Protein AF-A0A6M0C4K3-F1 (afdb_monomer_lite)

pLDDT: mean 78.42, std 17.87, range [31.94, 98.5]

Radius of gyration: 23.4 Å; chains: 1; bounding box: 51×51×61 Å

Sequence (260 aa):
MLLVATHGYFPKRKEQYVHLLIELLGCRSDKETEILEWRRGLLDEEFLELTQTLAKDFAETHKDIAAELEAIIPKIQQAMKLEPDNIARQHLKVEDPMMRCGLALAGANTWLLGGELPPEAGKGIIFAQDLAGIDLWATELVILVACESGLGDVKAGEGVFGLRRAFAVAGAKTLIMSLWKVPASATILLMDRFFDNLEKDMGRSAALKDAQNYLKNITARELGESELGKNALGGKNYPPESKPLAHPYYWGAWICQGDL

Structure (mmCIF, N/CA/C/O backbone):
data_AF-A0A6M0C4K3-F1
#
_entry.id   AF-A0A6M0C4K3-F1
#
loop_
_atom_site.group_PDB
_atom_site.id
_atom_site.type_symbol
_atom_site.label_atom_id
_atom_site.label_alt_id
_atom_site.label_comp_id
_atom_site.label_asym_id
_atom_site.label_entity_id
_atom_site.label_seq_id
_atom_site.pdbx_PDB_ins_code
_atom_site.Cartn_x
_atom_site.Cartn_y
_atom_site.Cartn_z
_atom_site.occupancy
_atom_site.B_iso_or_equiv
_atom_site.auth_seq_id
_atom_site.auth_comp_id
_atom_site.auth_asym_id
_atom_site.auth_atom_id
_atom_site.pdbx_PDB_model_num
ATOM 1 N N . MET A 1 1 ? -11.510 -6.498 -11.879 1.00 33.28 1 MET A N 1
ATOM 2 C CA . MET A 1 1 ? -11.666 -5.391 -10.908 1.00 33.28 1 MET A CA 1
ATOM 3 C C . MET A 1 1 ? -10.304 -5.115 -10.285 1.00 33.28 1 MET A C 1
ATOM 5 O O . MET A 1 1 ? -9.639 -6.085 -9.952 1.00 33.28 1 MET A O 1
ATOM 9 N N . LEU A 1 2 ? -9.870 -3.854 -10.193 1.00 33.06 2 LEU A N 1
ATOM 10 C CA . LEU A 1 2 ? -8.646 -3.451 -9.486 1.00 33.06 2 LEU A CA 1
ATOM 11 C C . LEU A 1 2 ? -9.062 -2.904 -8.119 1.00 33.06 2 LEU A C 1
ATOM 13 O O . LEU A 1 2 ? -9.806 -1.927 -8.059 1.00 33.06 2 LEU A O 1
ATOM 17 N N . LEU A 1 3 ? -8.611 -3.535 -7.036 1.00 39.81 3 LEU A N 1
ATOM 18 C CA . LEU A 1 3 ? -8.836 -3.038 -5.680 1.00 39.81 3 LEU A CA 1
ATOM 19 C C . LEU A 1 3 ? -7.540 -2.399 -5.178 1.00 39.81 3 LEU A C 1
ATOM 21 O O . LEU A 1 3 ? -6.525 -3.086 -5.055 1.00 39.81 3 LEU A O 1
ATOM 25 N N . VAL A 1 4 ? -7.582 -1.088 -4.929 1.00 39.66 4 VAL A N 1
ATOM 26 C CA . VAL A 1 4 ? -6.470 -0.317 -4.364 1.00 39.66 4 VAL A CA 1
ATOM 27 C C . VAL A 1 4 ? -6.891 0.160 -2.981 1.00 39.66 4 VAL A C 1
ATOM 29 O O . VAL A 1 4 ? -7.788 0.989 -2.855 1.00 39.66 4 VAL A O 1
ATOM 32 N N . ALA A 1 5 ? -6.251 -0.366 -1.940 1.00 45.06 5 ALA A N 1
ATOM 33 C CA . ALA A 1 5 ? -6.402 0.151 -0.585 1.00 45.06 5 ALA A CA 1
ATOM 34 C C . ALA A 1 5 ? -5.268 1.148 -0.313 1.00 45.06 5 ALA A C 1
ATOM 36 O O . ALA A 1 5 ? -4.102 0.758 -0.226 1.00 45.06 5 ALA A O 1
ATOM 37 N N . THR A 1 6 ? -5.602 2.435 -0.210 1.00 37.75 6 THR A N 1
ATOM 38 C CA . THR A 1 6 ? -4.689 3.484 0.262 1.00 37.75 6 THR A CA 1
ATOM 39 C C . THR A 1 6 ? -5.098 3.945 1.660 1.00 37.75 6 THR A C 1
ATOM 41 O O . THR A 1 6 ? -6.209 3.695 2.121 1.00 37.75 6 THR A O 1
ATOM 44 N N . 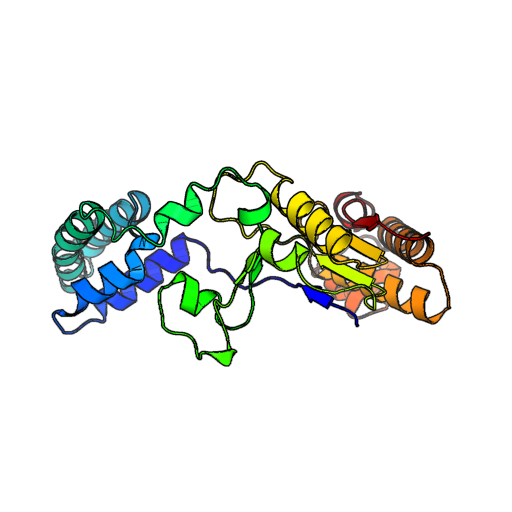HIS A 1 7 ? -4.151 4.555 2.367 1.00 38.22 7 HIS A N 1
ATOM 45 C CA . HIS A 1 7 ? -4.245 4.933 3.775 1.00 38.22 7 HIS A CA 1
ATOM 46 C C . HIS A 1 7 ? -5.583 5.591 4.180 1.00 38.22 7 HIS A C 1
ATOM 48 O O . HIS A 1 7 ? -6.016 6.592 3.610 1.00 38.22 7 HIS A O 1
ATOM 54 N N . GLY A 1 8 ? -6.184 5.104 5.266 1.00 32.56 8 GLY A N 1
ATOM 55 C CA . GLY A 1 8 ? -7.092 5.919 6.070 1.00 32.56 8 GLY A CA 1
ATOM 56 C C . GLY A 1 8 ? -6.276 6.949 6.853 1.00 32.56 8 GLY A C 1
ATOM 57 O O . GLY A 1 8 ? -5.234 6.615 7.420 1.00 32.56 8 GLY A O 1
ATOM 58 N N . TYR A 1 9 ? -6.707 8.210 6.867 1.00 31.94 9 TYR A N 1
ATOM 59 C CA . TYR A 1 9 ? -6.148 9.205 7.779 1.00 31.94 9 TYR A CA 1
ATOM 60 C C . TYR A 1 9 ? -6.632 8.875 9.194 1.00 31.94 9 TYR A C 1
ATOM 62 O O . TYR A 1 9 ? -7.781 9.138 9.546 1.00 31.94 9 TYR A O 1
ATOM 70 N N . PHE A 1 10 ? -5.759 8.257 9.984 1.00 38.81 10 PHE A N 1
ATOM 71 C CA . PHE A 1 10 ? -5.954 8.075 11.416 1.00 38.81 10 PHE A CA 1
ATOM 72 C C . PHE A 1 10 ? -5.163 9.182 12.121 1.00 38.81 10 PHE A C 1
ATOM 74 O O . PHE A 1 10 ? -3.930 9.174 12.022 1.00 38.81 10 PHE A O 1
ATOM 81 N N . PRO A 1 11 ? -5.819 10.157 12.779 1.00 39.31 11 PRO A N 1
ATOM 82 C CA . PRO A 1 11 ? -5.102 11.174 13.540 1.00 39.31 11 PRO A CA 1
ATOM 83 C C . PRO A 1 11 ? -4.220 10.497 14.588 1.00 39.31 11 PRO A C 1
ATOM 85 O O . PRO A 1 11 ? -4.581 9.452 15.140 1.00 39.31 11 PRO A O 1
ATOM 88 N N . LYS A 1 12 ? -3.036 11.063 14.843 1.00 52.88 12 LYS A N 1
ATOM 89 C CA . LYS A 1 12 ? -2.132 10.500 15.855 1.00 52.88 12 LYS A CA 1
ATOM 90 C C . LYS A 1 12 ? -2.855 10.493 17.200 1.00 52.88 12 LYS A C 1
ATOM 92 O O . LYS A 1 12 ? -3.598 11.419 17.503 1.00 52.88 12 LYS A O 1
ATOM 97 N N . ARG A 1 13 ? -2.594 9.492 18.041 1.00 57.69 13 ARG A N 1
ATOM 98 C CA . ARG A 1 13 ? -3.245 9.336 19.356 1.00 57.69 13 ARG A CA 1
ATOM 99 C C . ARG A 1 13 ? -3.254 10.638 20.187 1.00 57.69 13 ARG A C 1
ATOM 101 O O . ARG A 1 13 ? -4.285 11.024 20.718 1.00 57.69 13 ARG A O 1
ATOM 108 N N . LYS A 1 14 ? -2.153 11.401 20.172 1.00 61.88 14 LYS A N 1
ATOM 109 C CA . LYS A 1 14 ? -2.067 12.721 20.830 1.00 61.88 14 LYS A CA 1
ATOM 110 C C . LYS A 1 14 ? -2.977 13.799 20.228 1.00 61.88 14 LYS A C 1
ATOM 112 O O . LYS A 1 14 ? -3.493 14.631 20.961 1.00 61.88 14 LYS A O 1
ATOM 117 N N . GLU A 1 15 ? -3.197 13.791 18.916 1.00 65.12 15 GLU A N 1
ATOM 118 C CA . GLU A 1 15 ? -4.147 14.702 18.258 1.00 65.12 15 GLU A CA 1
ATOM 119 C C . GLU A 1 15 ? -5.588 14.348 18.657 1.00 65.12 15 GLU A C 1
ATOM 121 O O . GLU A 1 15 ? -6.395 15.239 18.908 1.00 65.12 15 GLU A O 1
ATOM 126 N N . GLN A 1 16 ? -5.893 13.053 18.807 1.00 65.81 16 GLN A N 1
ATOM 127 C CA . GLN A 1 16 ? -7.197 12.577 19.284 1.00 65.81 16 GLN A CA 1
ATOM 128 C C . GLN A 1 16 ? -7.481 13.026 20.725 1.00 65.81 16 GLN A C 1
ATOM 130 O O . GLN A 1 16 ? -8.608 13.412 21.026 1.00 65.81 16 GLN A O 1
ATOM 135 N N . TYR A 1 17 ? -6.464 13.050 21.592 1.00 80.00 17 TYR A N 1
ATOM 136 C CA . TYR A 1 17 ? -6.592 13.576 22.954 1.00 80.00 17 TYR A CA 1
ATOM 137 C C . TYR A 1 17 ? -6.911 15.068 22.986 1.00 80.00 17 TYR A C 1
ATOM 139 O O . TYR A 1 17 ? -7.814 15.488 23.703 1.00 80.00 17 TYR A O 1
ATOM 147 N N . VAL A 1 18 ? -6.203 15.868 22.186 1.00 78.44 18 VAL A N 1
ATOM 148 C CA . VAL A 1 18 ? -6.450 17.315 22.110 1.00 78.44 18 VAL A CA 1
ATOM 149 C C . VAL A 1 18 ? -7.859 17.592 21.586 1.00 78.44 18 VAL A C 1
ATOM 151 O O . VAL A 1 18 ? -8.563 18.426 22.147 1.00 78.44 18 VAL A O 1
ATOM 154 N N . HIS A 1 19 ? -8.309 16.859 20.564 1.00 74.56 19 HIS A N 1
ATOM 155 C CA . HIS A 1 19 ? -9.678 16.977 20.061 1.00 74.56 19 HIS A CA 1
ATOM 156 C C . HIS A 1 19 ? -10.729 16.611 21.111 1.00 74.56 19 HIS A C 1
ATOM 158 O O . HIS A 1 19 ? -11.707 17.342 21.254 1.00 74.56 19 HIS A O 1
ATOM 164 N N . LEU A 1 20 ? -10.514 15.529 21.864 1.00 81.31 20 LEU A N 1
ATOM 165 C CA . LEU A 1 20 ? -11.408 15.131 22.948 1.00 81.31 20 LEU A CA 1
ATOM 166 C C . LEU A 1 20 ? -11.471 16.195 24.052 1.00 81.31 20 LEU A C 1
ATOM 168 O O . LEU A 1 20 ? -12.554 16.520 24.523 1.00 81.31 20 LEU A O 1
ATOM 172 N N . LEU A 1 21 ? -10.335 16.783 24.434 1.00 85.25 21 LEU A N 1
ATOM 173 C CA . LEU A 1 21 ? -10.309 17.856 25.431 1.00 85.25 21 LEU A CA 1
ATOM 174 C C . LEU A 1 21 ? -11.041 19.109 24.954 1.00 85.25 21 LEU A C 1
ATOM 176 O O . LEU A 1 21 ? -11.806 19.685 25.718 1.00 85.25 21 LEU A O 1
ATOM 180 N N . ILE A 1 22 ? -10.864 19.507 23.693 1.00 82.00 22 ILE A N 1
ATOM 181 C CA . ILE A 1 22 ? -11.604 20.637 23.114 1.00 82.00 22 ILE A CA 1
ATOM 182 C C . ILE A 1 22 ? -13.112 20.343 23.084 1.00 82.00 22 ILE A C 1
ATOM 184 O O . ILE A 1 22 ? -13.910 21.230 23.374 1.00 82.00 22 ILE A O 1
ATOM 188 N N . GLU A 1 23 ? -13.510 19.111 22.756 1.00 83.06 23 GLU A N 1
ATOM 189 C CA . GLU A 1 23 ? -14.913 18.672 22.753 1.00 83.06 23 GLU A CA 1
ATOM 190 C C . GLU A 1 23 ? -15.524 18.722 24.165 1.00 83.06 23 GLU A C 1
ATOM 192 O O . GLU A 1 23 ? -16.640 19.215 24.333 1.00 83.06 23 GLU A O 1
ATOM 197 N N . LEU A 1 24 ? -14.772 18.290 25.185 1.00 84.94 24 LEU A N 1
ATOM 198 C CA . LEU A 1 24 ? -15.191 18.336 26.588 1.00 84.94 24 LEU A CA 1
ATOM 199 C C . LEU A 1 24 ? -15.284 19.774 27.121 1.00 84.94 24 LEU A C 1
ATOM 201 O O . LEU A 1 24 ? -16.303 20.127 27.704 1.00 84.94 24 LEU A O 1
ATOM 205 N N . LEU A 1 25 ? -14.282 20.620 26.858 1.00 83.69 25 LEU A N 1
ATOM 206 C CA . LEU A 1 25 ? -14.280 22.041 27.248 1.00 83.69 25 LEU A CA 1
ATOM 207 C C . LEU A 1 25 ? -15.345 22.861 26.500 1.00 83.69 25 LEU A C 1
ATOM 209 O O . LEU A 1 25 ? -15.880 23.841 27.006 1.00 83.69 25 LEU A O 1
ATOM 213 N N . GLY A 1 26 ? -15.691 22.460 25.276 1.00 79.12 26 GLY A N 1
ATOM 214 C CA . GLY A 1 26 ? -16.776 23.072 24.511 1.00 79.12 26 GLY A CA 1
ATOM 215 C C . GLY A 1 26 ? -18.177 22.680 24.995 1.00 79.12 26 GLY A C 1
ATOM 216 O O . GLY A 1 26 ? -19.166 23.270 24.542 1.00 79.12 26 GLY A O 1
ATOM 217 N N . CYS A 1 27 ? -18.293 21.689 25.885 1.00 75.44 27 CYS A N 1
ATOM 218 C CA . CYS A 1 27 ? -19.569 21.132 26.309 1.00 75.44 27 CYS A CA 1
ATOM 219 C C . CYS A 1 27 ? -20.221 21.994 27.400 1.00 75.44 27 CYS A C 1
ATOM 221 O O . CYS A 1 27 ? -19.791 22.027 28.545 1.00 75.44 27 CYS A O 1
ATOM 223 N N . ARG A 1 28 ? -21.313 22.689 27.060 1.00 58.94 28 ARG A N 1
ATOM 224 C CA . ARG A 1 28 ? -22.050 23.573 27.989 1.00 58.94 28 ARG A CA 1
ATOM 225 C C . ARG A 1 28 ? -23.133 22.854 28.821 1.00 58.94 28 ARG A C 1
ATOM 227 O O . ARG A 1 28 ? -24.025 23.516 29.345 1.00 58.94 28 ARG A O 1
ATOM 234 N N . SER A 1 29 ? -23.110 21.520 28.907 1.00 59.44 29 SER A N 1
ATOM 235 C CA . SER A 1 29 ? -24.163 20.695 29.538 1.00 59.44 29 SER A CA 1
ATOM 236 C C . SER A 1 29 ? -23.606 19.424 30.194 1.00 59.44 29 SER A C 1
ATOM 238 O O . SER A 1 29 ? -22.482 19.028 29.919 1.00 59.44 29 SER A O 1
ATOM 240 N N . ASP A 1 30 ? -24.435 18.729 30.974 1.00 63.53 30 ASP A N 1
ATOM 241 C CA . ASP A 1 30 ? -24.225 17.426 31.640 1.00 63.53 30 ASP A CA 1
ATOM 242 C C . ASP A 1 30 ? -23.848 16.237 30.721 1.00 63.53 30 ASP A C 1
ATOM 244 O O . ASP A 1 30 ? -23.671 15.112 31.188 1.00 63.53 30 ASP A O 1
ATOM 248 N N . LYS A 1 31 ? -23.638 16.492 29.426 1.00 73.00 31 LYS A N 1
ATOM 249 C CA . LYS A 1 31 ? -23.260 15.521 28.390 1.00 73.00 31 LYS A CA 1
ATOM 250 C C . LYS A 1 31 ? -21.787 15.117 28.386 1.00 73.00 31 LYS A C 1
ATOM 252 O O . LYS A 1 31 ? -21.404 14.255 27.603 1.00 73.00 31 LYS A O 1
ATOM 257 N N . GLU A 1 32 ? -20.947 15.701 29.238 1.00 78.56 32 GLU A N 1
ATOM 258 C CA . GLU A 1 32 ? -19.545 15.275 29.376 1.00 78.56 32 GLU A CA 1
ATOM 259 C C . GLU A 1 32 ? -19.432 13.766 29.633 1.00 78.56 32 GLU A C 1
ATOM 261 O O . GLU A 1 32 ? -18.569 13.105 29.064 1.00 78.56 32 GLU A O 1
ATOM 266 N N . THR A 1 33 ? -20.337 13.204 30.439 1.00 75.38 33 THR A N 1
ATOM 267 C CA . THR A 1 33 ? -20.372 11.764 30.724 1.00 75.38 33 THR A CA 1
ATOM 268 C C . THR A 1 33 ? -20.671 10.949 29.465 1.00 75.38 33 THR A C 1
ATOM 270 O O . THR A 1 33 ? -19.977 9.970 29.210 1.00 75.38 33 THR A O 1
ATOM 273 N N . GLU A 1 34 ? -21.625 11.385 28.635 1.00 72.94 34 GLU A N 1
ATOM 274 C CA . GLU A 1 34 ? -21.948 10.740 27.351 1.00 72.94 34 GLU A CA 1
ATOM 275 C C . GLU A 1 34 ? -20.760 10.809 26.379 1.00 72.94 34 GLU A C 1
ATOM 277 O O . GLU A 1 34 ? -20.431 9.822 25.725 1.00 72.94 34 GLU A O 1
ATOM 282 N N . ILE A 1 35 ? -20.067 11.954 26.314 1.00 74.56 35 ILE A N 1
ATOM 283 C CA . ILE A 1 35 ? -18.865 12.130 25.482 1.00 74.56 35 ILE A CA 1
ATOM 284 C C . ILE A 1 35 ? -17.751 11.194 25.958 1.00 74.56 35 ILE A C 1
ATOM 286 O O . ILE A 1 35 ? -17.129 10.518 25.139 1.00 74.56 35 ILE A O 1
ATOM 290 N N . LEU A 1 36 ? -17.504 11.121 27.269 1.00 81.06 36 LEU A N 1
ATOM 291 C CA . LEU A 1 36 ? -16.495 10.237 27.858 1.00 81.06 36 LEU A CA 1
ATOM 292 C C . LEU A 1 36 ? -16.833 8.756 27.647 1.00 81.06 36 LEU A C 1
ATOM 294 O O . LEU A 1 36 ? -15.933 7.958 27.390 1.00 81.06 36 LEU A O 1
ATOM 298 N N . GLU A 1 37 ? -18.109 8.379 27.707 1.00 71.12 37 GLU A N 1
ATOM 299 C CA . GLU A 1 37 ? -18.566 7.028 27.373 1.00 71.12 37 GLU A CA 1
ATOM 300 C C . GLU A 1 37 ? -18.350 6.715 25.890 1.00 71.12 37 GLU A C 1
ATOM 302 O O . GLU A 1 37 ? -17.760 5.684 25.556 1.00 71.12 37 GLU A O 1
ATOM 307 N N . TRP A 1 38 ? -18.731 7.637 25.005 1.00 62.97 38 TRP A N 1
ATOM 308 C CA . TRP A 1 38 ? -18.568 7.509 23.557 1.00 62.97 38 TRP A CA 1
ATOM 309 C C . TRP A 1 38 ? -17.093 7.514 23.117 1.00 62.97 38 TRP A C 1
ATOM 311 O O . TRP A 1 38 ? -16.719 6.918 22.108 1.00 62.97 38 TRP A O 1
ATOM 321 N N . ARG A 1 39 ? -16.214 8.154 23.894 1.00 71.00 39 ARG A N 1
ATOM 322 C CA . ARG A 1 39 ? -14.770 8.284 23.629 1.00 71.00 39 ARG A CA 1
ATOM 323 C C . ARG A 1 39 ? -13.911 7.426 24.553 1.00 71.00 39 ARG A C 1
ATOM 325 O O . ARG A 1 39 ? -12.696 7.614 24.596 1.00 71.00 39 ARG A O 1
ATOM 332 N N . ARG A 1 40 ? -14.499 6.436 25.242 1.00 68.88 40 ARG A N 1
ATOM 333 C CA . ARG A 1 40 ? -13.819 5.606 26.256 1.00 68.88 40 ARG A CA 1
ATOM 334 C C . ARG A 1 40 ? -12.549 4.912 25.739 1.00 68.88 40 ARG A C 1
ATOM 336 O O . ARG A 1 40 ? -11.634 4.662 26.516 1.00 68.88 40 ARG A O 1
ATOM 343 N N . GLY A 1 41 ? -12.453 4.642 24.433 1.00 64.06 41 GLY A N 1
ATOM 344 C CA . GLY A 1 41 ? -11.253 4.085 23.788 1.00 64.06 41 GLY A CA 1
ATOM 345 C C . GLY A 1 41 ? -10.008 4.986 23.827 1.00 64.06 41 GLY A C 1
ATOM 346 O O . GLY A 1 41 ? -8.906 4.489 23.614 1.00 64.06 41 GLY A O 1
ATOM 347 N N . LEU A 1 42 ? -10.178 6.279 24.118 1.00 73.44 42 LEU A N 1
ATOM 348 C CA . LEU A 1 42 ? -9.101 7.253 24.319 1.00 73.44 42 LEU A CA 1
ATOM 349 C C . LEU A 1 42 ? -8.796 7.503 25.804 1.00 73.44 42 LEU A C 1
ATOM 351 O O . LEU A 1 42 ? -7.868 8.243 26.102 1.00 73.44 42 LEU A O 1
ATOM 355 N N . LEU A 1 43 ? -9.564 6.922 26.735 1.00 82.25 43 LEU A N 1
ATOM 356 C CA . LEU A 1 43 ? -9.398 7.139 28.175 1.00 82.25 43 LEU A CA 1
ATOM 357 C C . LEU A 1 43 ? -8.378 6.152 28.754 1.00 82.25 43 LEU A C 1
ATOM 359 O O . LEU A 1 43 ? -8.735 5.129 29.341 1.00 82.25 43 LEU A O 1
ATOM 363 N N . ASP A 1 44 ? -7.100 6.458 28.559 1.00 76.44 44 ASP A N 1
ATOM 364 C CA . ASP A 1 44 ? -5.962 5.746 29.136 1.00 76.44 44 ASP A CA 1
ATOM 365 C C . ASP A 1 44 ? -5.133 6.655 30.063 1.00 76.44 44 ASP A C 1
ATOM 367 O O . ASP A 1 44 ? -5.468 7.818 30.296 1.00 76.44 44 ASP A O 1
ATOM 371 N N . GLU A 1 45 ? -4.077 6.100 30.662 1.00 78.81 45 GLU A N 1
ATOM 372 C CA . GLU A 1 45 ? -3.208 6.845 31.582 1.00 78.81 45 GLU A CA 1
ATOM 373 C C . GLU A 1 45 ? -2.548 8.052 30.895 1.00 78.81 45 GLU A C 1
ATOM 375 O O . GLU A 1 45 ? -2.463 9.117 31.500 1.00 78.81 45 GLU A O 1
ATOM 380 N N . GLU A 1 46 ? -2.183 7.936 29.611 1.00 81.88 46 GLU A N 1
ATOM 381 C CA . GLU A 1 46 ? -1.563 9.027 28.843 1.00 81.88 46 GLU A CA 1
ATOM 382 C C . GLU A 1 46 ? -2.539 10.201 28.637 1.00 81.88 46 GLU A C 1
ATOM 384 O O . GLU A 1 46 ? -2.156 11.366 28.774 1.00 81.88 46 GLU A O 1
ATOM 389 N N . PHE A 1 47 ? -3.819 9.919 28.368 1.00 85.12 47 PHE A N 1
ATOM 390 C CA . PHE A 1 47 ? -4.857 10.951 28.297 1.00 85.12 47 PHE A CA 1
ATOM 391 C C . PHE A 1 47 ? -5.066 11.665 29.640 1.00 85.12 47 PHE A C 1
ATOM 393 O O . PHE A 1 47 ? -5.189 12.895 29.688 1.00 85.12 47 PHE A O 1
ATOM 400 N N . LEU A 1 48 ? -5.078 10.911 30.744 1.00 87.25 48 LEU A N 1
ATOM 401 C CA . LEU A 1 48 ? -5.228 11.470 32.087 1.00 87.25 48 LEU A CA 1
ATOM 402 C C . LEU A 1 48 ? -4.037 12.368 32.464 1.00 87.25 48 LEU A C 1
ATOM 404 O O . LEU A 1 48 ? -4.246 13.484 32.943 1.00 87.25 48 LEU A O 1
ATOM 408 N N . GLU A 1 49 ? -2.807 11.921 32.206 1.00 87.00 49 GLU A N 1
ATOM 409 C CA . GLU A 1 49 ? -1.577 12.688 32.453 1.00 87.00 49 GLU A CA 1
ATOM 410 C C . GLU A 1 49 ? -1.524 13.983 31.637 1.00 87.00 49 GLU A C 1
ATOM 412 O O . GLU A 1 49 ? -1.157 15.042 32.158 1.00 87.00 49 GLU A O 1
ATOM 417 N N . LEU A 1 50 ? -1.926 13.927 30.363 1.00 86.81 50 LEU A N 1
ATOM 418 C CA . LEU A 1 50 ? -2.020 15.112 29.514 1.00 86.81 50 LEU A CA 1
ATOM 419 C C . LEU A 1 50 ? -3.021 16.119 30.090 1.00 86.81 50 LEU A C 1
ATOM 421 O O . LEU A 1 50 ? -2.710 17.304 30.194 1.00 86.81 50 LEU A O 1
ATOM 425 N N . THR A 1 51 ? -4.202 15.647 30.494 1.00 87.88 51 THR A N 1
ATOM 426 C CA . THR A 1 51 ? -5.260 16.493 31.067 1.00 87.88 51 THR A CA 1
ATOM 427 C C . THR A 1 51 ? -4.789 17.179 32.353 1.00 87.88 51 THR A C 1
ATOM 429 O O . THR A 1 51 ? -4.981 18.381 32.520 1.00 87.88 51 THR A O 1
ATOM 432 N N . GLN A 1 52 ? -4.112 16.439 33.238 1.00 90.56 52 GLN A N 1
ATOM 433 C CA . GLN A 1 52 ? -3.536 16.970 34.479 1.00 90.56 52 GLN A CA 1
ATOM 434 C C . GLN A 1 52 ? -2.437 18.003 34.218 1.00 90.56 52 GLN A C 1
ATOM 436 O O . GLN A 1 52 ? -2.366 19.027 34.898 1.00 90.56 52 GLN A O 1
ATOM 441 N N . THR A 1 53 ? -1.587 17.740 33.225 1.00 88.81 53 THR A N 1
ATOM 442 C CA . THR A 1 53 ? -0.503 18.645 32.834 1.00 88.81 53 THR A CA 1
ATOM 443 C C . THR A 1 53 ? -1.069 19.955 32.293 1.00 88.81 53 THR A C 1
ATOM 445 O O . THR A 1 53 ? -0.672 21.023 32.747 1.00 88.81 53 THR A O 1
ATOM 448 N N . LEU A 1 54 ? -2.066 19.887 31.407 1.00 86.75 54 LEU A N 1
ATOM 449 C CA . LEU A 1 54 ? -2.733 21.073 30.867 1.00 86.75 54 LEU A CA 1
ATOM 450 C C . LEU A 1 54 ? -3.464 21.871 31.953 1.00 86.75 54 LEU A C 1
ATOM 452 O O . LEU A 1 54 ? -3.362 23.094 31.968 1.00 86.75 54 LEU A O 1
ATOM 456 N N . ALA A 1 55 ? -4.146 21.206 32.891 1.00 89.38 55 ALA A N 1
ATOM 457 C CA . ALA A 1 55 ? -4.790 21.883 34.018 1.00 89.38 55 ALA A CA 1
ATOM 458 C C . ALA A 1 55 ? -3.776 22.695 34.843 1.00 89.38 55 ALA A C 1
ATOM 460 O O . ALA A 1 55 ? -4.012 23.860 35.163 1.00 89.38 55 ALA A O 1
ATOM 461 N N . LYS A 1 56 ? -2.608 22.101 35.121 1.00 89.75 56 LYS A N 1
ATOM 462 C CA . LYS A 1 56 ? -1.518 22.757 35.848 1.00 89.75 56 LYS A CA 1
ATOM 463 C C . LYS A 1 56 ? -0.918 23.927 35.067 1.00 89.75 56 LYS A C 1
ATOM 465 O O . LYS A 1 56 ? -0.713 24.991 35.646 1.00 89.75 56 LYS A O 1
ATOM 470 N N . ASP A 1 57 ? -0.653 23.745 33.778 1.00 88.56 57 ASP A N 1
ATOM 471 C CA . ASP A 1 57 ? -0.039 24.771 32.928 1.00 88.56 57 ASP A CA 1
ATOM 472 C C . ASP A 1 57 ? -0.964 25.989 32.745 1.00 88.56 57 ASP A C 1
ATOM 474 O O . ASP A 1 57 ? -0.507 27.136 32.709 1.00 88.56 57 ASP A O 1
ATOM 478 N N . PHE A 1 58 ? -2.281 25.765 32.697 1.00 88.44 58 PHE A N 1
ATOM 479 C CA . PHE A 1 58 ? -3.271 26.836 32.585 1.00 88.44 58 PHE A CA 1
ATOM 480 C C . PHE A 1 58 ? -3.629 27.509 33.917 1.00 88.44 58 PHE A C 1
ATOM 482 O O . PHE A 1 58 ? -4.224 28.586 33.897 1.00 88.44 58 PHE A O 1
ATOM 489 N N . ALA A 1 59 ? -3.226 26.965 35.070 1.00 85.94 59 ALA A N 1
ATOM 490 C CA . ALA A 1 59 ? -3.588 27.506 36.386 1.00 85.94 59 ALA A CA 1
ATOM 491 C C . ALA A 1 59 ? -3.129 28.964 36.610 1.00 85.94 59 ALA A C 1
ATOM 493 O O . ALA A 1 59 ? -3.764 29.721 37.352 1.00 85.94 59 ALA A O 1
ATOM 494 N N . GLU A 1 60 ? -2.041 29.384 35.960 1.00 80.56 60 GLU A N 1
ATOM 495 C CA . GLU A 1 60 ? -1.503 30.746 36.077 1.00 80.56 60 GLU A CA 1
ATOM 496 C C . GLU A 1 60 ? -2.013 31.698 34.984 1.00 80.56 60 GLU A C 1
ATOM 498 O O . GLU A 1 60 ? -2.121 32.903 35.219 1.00 80.56 60 GLU A O 1
ATOM 503 N N . THR A 1 61 ? -2.349 31.170 33.804 1.00 82.94 61 THR A N 1
ATOM 504 C CA . THR A 1 61 ? -2.613 31.956 32.585 1.00 82.94 61 THR A CA 1
ATOM 505 C C . THR A 1 61 ? -4.088 31.987 32.178 1.00 82.94 61 THR A C 1
ATOM 507 O O . THR A 1 61 ? -4.560 33.019 31.705 1.00 82.94 61 THR A O 1
ATOM 510 N N . HIS A 1 62 ? -4.830 30.903 32.413 1.00 86.25 62 HIS A N 1
ATOM 511 C CA . HIS A 1 62 ? -6.225 30.705 32.006 1.00 86.25 62 HIS A CA 1
ATOM 512 C C . HIS A 1 62 ? -6.992 29.921 33.085 1.00 86.25 62 HIS A C 1
ATOM 514 O O . HIS A 1 62 ? -7.267 28.728 32.956 1.00 86.25 62 HIS A O 1
ATOM 520 N N . LYS A 1 63 ? -7.297 30.604 34.197 1.00 84.69 63 LYS A N 1
ATOM 521 C CA . LYS A 1 63 ? -7.883 30.000 35.411 1.00 84.69 63 LYS A CA 1
ATOM 522 C C . LYS A 1 63 ? -9.249 29.349 35.193 1.00 84.69 63 LYS A C 1
ATOM 524 O O . LYS A 1 63 ? -9.588 28.405 35.895 1.00 84.69 63 LYS A O 1
ATOM 529 N N . ASP A 1 64 ? -10.026 29.880 34.260 1.00 83.50 64 ASP A N 1
ATOM 530 C CA . ASP A 1 64 ? -11.309 29.345 33.812 1.00 83.50 64 ASP A CA 1
ATOM 531 C C . ASP A 1 64 ? -11.138 27.969 33.161 1.00 83.50 64 ASP A C 1
ATOM 533 O O . ASP A 1 64 ? -11.738 26.997 33.613 1.00 83.50 64 ASP A O 1
ATOM 537 N N . ILE A 1 65 ? -10.227 27.862 32.192 1.00 82.25 65 ILE A N 1
ATOM 538 C CA . ILE A 1 65 ? -9.919 26.600 31.506 1.00 82.25 65 ILE A CA 1
ATOM 539 C C . ILE A 1 65 ? -9.313 25.585 32.483 1.00 82.25 65 ILE A C 1
ATOM 541 O O . ILE A 1 65 ? -9.670 24.410 32.459 1.00 82.25 65 ILE A O 1
ATOM 545 N N . ALA A 1 66 ? -8.421 26.028 33.374 1.00 85.75 66 ALA A N 1
ATOM 546 C CA . ALA A 1 66 ? -7.836 25.162 34.396 1.00 85.75 66 ALA A CA 1
ATOM 547 C C . ALA A 1 66 ? -8.906 24.562 35.323 1.00 85.75 66 ALA A C 1
ATOM 549 O O . ALA A 1 66 ? -8.890 23.359 35.571 1.00 85.75 66 ALA A O 1
ATOM 550 N N . ALA A 1 67 ? -9.868 25.372 35.779 1.00 85.62 67 ALA A N 1
ATOM 551 C CA . ALA A 1 67 ? -10.961 24.907 36.631 1.00 85.62 67 ALA A CA 1
ATOM 552 C C . ALA A 1 67 ? -11.889 23.914 35.909 1.00 85.62 67 ALA A C 1
ATOM 554 O O . ALA A 1 67 ? -12.331 22.936 36.513 1.00 85.62 67 ALA A O 1
ATOM 555 N N . GLU A 1 68 ? -12.163 24.128 34.618 1.00 86.00 68 GLU A N 1
ATOM 556 C CA . GLU A 1 68 ? -12.942 23.188 33.802 1.00 86.00 68 GLU A CA 1
ATOM 557 C C . GLU A 1 68 ? -12.206 21.852 33.621 1.00 86.00 68 GLU A C 1
ATOM 559 O O . GLU A 1 68 ? -12.790 20.789 33.837 1.00 86.00 68 GLU A O 1
ATOM 564 N N . LEU A 1 69 ? -10.904 21.883 33.318 1.00 87.88 69 LEU A N 1
ATOM 565 C CA . LEU A 1 69 ? -10.082 20.673 33.228 1.00 87.88 69 LEU A CA 1
ATOM 566 C C . LEU A 1 69 ? -10.039 19.918 34.564 1.00 87.88 69 LEU A C 1
ATOM 568 O O . LEU A 1 69 ? -10.230 18.700 34.585 1.00 87.88 69 LEU A O 1
ATOM 572 N N . GLU A 1 70 ? -9.853 20.623 35.683 1.00 90.38 70 GLU A N 1
ATOM 573 C CA . GLU A 1 70 ? -9.881 20.031 37.026 1.00 90.38 70 GLU A CA 1
ATOM 574 C C . GLU A 1 70 ? -11.226 19.367 37.351 1.00 90.38 70 GLU A C 1
ATOM 576 O O . GLU A 1 70 ? -11.253 18.296 37.962 1.00 90.38 70 GLU A O 1
ATOM 581 N N . ALA A 1 71 ? -12.339 19.950 36.898 1.00 88.12 71 ALA A N 1
ATOM 582 C CA . ALA A 1 71 ? -13.675 19.392 37.086 1.00 88.12 71 ALA A CA 1
ATOM 583 C C . ALA A 1 71 ? -13.934 18.129 36.239 1.00 88.12 71 ALA A C 1
ATOM 585 O O . ALA A 1 71 ? -14.712 17.260 36.648 1.00 88.12 71 ALA A O 1
ATOM 586 N N . ILE A 1 72 ? -13.270 17.995 35.086 1.00 87.88 72 ILE A N 1
ATOM 587 C CA . ILE A 1 72 ? -13.409 16.852 34.170 1.00 87.88 72 ILE A CA 1
ATOM 588 C C . ILE A 1 72 ? -12.543 15.655 34.611 1.00 87.88 72 ILE A C 1
ATOM 590 O O . ILE A 1 72 ? -12.957 14.504 34.443 1.00 87.88 72 ILE A O 1
ATOM 594 N N . ILE A 1 73 ? -11.378 15.882 35.233 1.00 89.56 73 ILE A N 1
ATOM 595 C CA . ILE A 1 73 ? -10.467 14.825 35.727 1.00 89.56 73 ILE A CA 1
ATOM 596 C C . ILE A 1 73 ? -11.173 13.710 36.530 1.00 89.56 73 ILE A C 1
ATOM 598 O O . ILE A 1 73 ? -10.982 12.537 36.192 1.00 89.56 73 ILE A O 1
ATOM 602 N N . PRO A 1 74 ? -11.997 13.993 37.561 1.00 89.81 74 PRO A N 1
ATOM 603 C CA . PRO A 1 74 ? -12.672 12.934 38.312 1.00 89.81 74 PRO A CA 1
ATOM 604 C C . PRO A 1 74 ? -13.672 12.145 37.452 1.00 89.81 74 PRO A C 1
ATOM 606 O O . PRO A 1 74 ? -13.823 10.939 37.655 1.00 89.81 74 PRO A O 1
ATOM 609 N N . LYS A 1 75 ? -14.301 12.781 36.453 1.00 87.38 75 LYS A N 1
ATOM 610 C CA . LYS A 1 75 ? -15.207 12.112 35.504 1.00 87.38 75 LYS A CA 1
ATOM 611 C C . LYS A 1 75 ? -14.439 11.178 34.569 1.00 87.38 75 LYS A C 1
ATOM 613 O O . LYS A 1 75 ? -14.879 10.052 34.351 1.00 87.38 75 LYS A O 1
ATOM 618 N N . ILE A 1 76 ? -13.256 11.588 34.098 1.00 85.62 76 ILE A N 1
ATOM 619 C CA . ILE A 1 76 ? -12.338 10.724 33.336 1.00 85.62 76 ILE A CA 1
ATOM 620 C C . ILE A 1 76 ? -11.948 9.505 34.179 1.00 85.62 76 ILE A C 1
ATOM 622 O O . ILE A 1 76 ? -12.120 8.370 33.741 1.00 85.62 76 ILE A O 1
ATOM 626 N N . GLN A 1 77 ? -11.495 9.716 35.418 1.00 86.31 77 GLN A N 1
ATOM 627 C CA . GLN A 1 77 ? -11.099 8.630 36.323 1.00 86.31 77 GLN A CA 1
ATOM 628 C C . GLN A 1 77 ? -12.250 7.660 36.619 1.00 86.31 77 GLN A C 1
ATOM 630 O O . GLN A 1 77 ? -12.036 6.451 36.712 1.00 86.31 77 GLN A O 1
ATOM 635 N N . GLN A 1 78 ? -13.473 8.170 36.771 1.00 83.44 78 GLN A N 1
ATOM 636 C CA . GLN A 1 78 ? -14.665 7.344 36.941 1.00 83.44 78 GLN A CA 1
ATOM 637 C C . GLN A 1 78 ? -14.980 6.547 35.669 1.00 83.44 78 GLN A C 1
ATOM 639 O O . GLN A 1 78 ? -15.214 5.341 35.746 1.00 83.44 78 GLN A O 1
ATOM 644 N N . ALA A 1 79 ? -14.920 7.182 34.497 1.00 78.81 79 ALA A N 1
ATOM 645 C CA . ALA A 1 79 ? -15.150 6.535 33.209 1.00 78.81 79 ALA A CA 1
ATOM 646 C C . ALA A 1 79 ? -14.094 5.466 32.873 1.00 78.81 79 ALA A C 1
ATOM 648 O O . ALA A 1 79 ? -14.435 4.482 32.213 1.00 78.81 79 ALA A O 1
ATOM 649 N N . MET A 1 80 ? -12.857 5.621 33.362 1.00 77.56 80 MET A N 1
ATOM 650 C CA . MET A 1 80 ? -11.778 4.626 33.274 1.00 77.56 80 MET A CA 1
ATOM 651 C C . MET A 1 80 ? -12.004 3.406 34.184 1.00 77.56 80 MET A C 1
ATOM 653 O O . MET A 1 80 ? -11.545 2.313 33.856 1.00 77.56 80 MET A O 1
ATOM 657 N N . LYS A 1 81 ? -12.700 3.573 35.321 1.00 75.38 81 LYS A N 1
ATOM 658 C CA . LYS A 1 81 ? -12.978 2.502 36.303 1.00 75.38 81 LYS A CA 1
ATOM 659 C C . LYS A 1 81 ? -14.186 1.630 35.959 1.00 75.38 81 LYS A C 1
ATOM 661 O O . LYS A 1 81 ? -14.306 0.534 36.498 1.00 75.38 81 LYS A O 1
ATOM 666 N N . LEU A 1 82 ? -15.097 2.118 35.121 1.00 61.09 82 LEU A N 1
ATOM 667 C CA . LEU A 1 82 ? -16.273 1.360 34.701 1.00 61.09 82 LEU A CA 1
ATOM 668 C C . LEU A 1 82 ? -15.845 0.224 33.758 1.00 61.09 82 LEU A C 1
ATOM 670 O O . LEU A 1 82 ? -15.294 0.471 32.680 1.00 61.09 82 LEU A O 1
ATOM 674 N N . GLU A 1 83 ? -16.081 -1.027 34.169 1.00 48.31 83 GLU A N 1
ATOM 675 C CA . GLU A 1 83 ? -15.904 -2.176 33.280 1.00 48.31 83 GLU A CA 1
ATOM 676 C C . GLU A 1 83 ? -16.925 -2.112 32.128 1.00 48.31 83 GLU A C 1
ATOM 678 O O . GLU A 1 83 ? -18.067 -1.700 32.332 1.00 48.31 83 GLU A O 1
ATOM 683 N N . PRO A 1 84 ? -16.518 -2.456 30.896 1.00 48.78 84 PRO A N 1
ATOM 684 C CA . PRO A 1 84 ? -17.335 -2.243 29.709 1.00 48.78 84 PRO A CA 1
ATOM 685 C C . PRO A 1 84 ? -18.549 -3.175 29.659 1.00 48.78 84 PRO A C 1
ATOM 687 O O . PRO A 1 84 ? -18.442 -4.355 29.995 1.00 48.78 84 PRO A O 1
ATOM 690 N N . ASP A 1 85 ? -19.642 -2.693 29.058 1.00 46.22 85 ASP A N 1
ATOM 691 C CA . ASP A 1 85 ? -20.544 -3.585 28.334 1.00 46.22 85 ASP A CA 1
ATOM 692 C C . ASP A 1 85 ? -19.736 -4.289 27.234 1.00 46.22 85 ASP A C 1
ATOM 694 O O . ASP A 1 85 ? -19.079 -3.689 26.378 1.00 46.22 85 ASP A O 1
ATOM 698 N N . ASN A 1 86 ? -19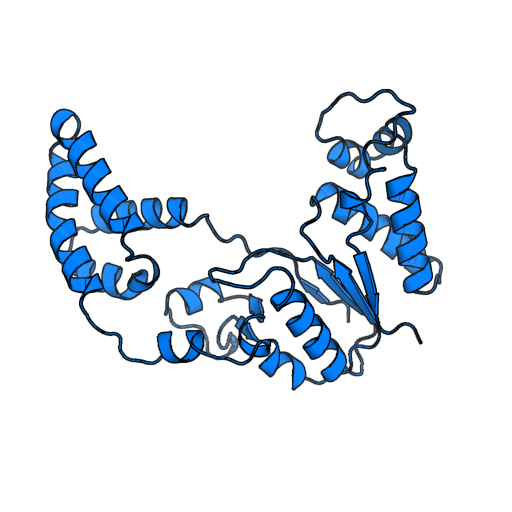.698 -5.609 27.353 1.00 44.12 86 ASN A N 1
ATOM 699 C CA . ASN A 1 86 ? -18.556 -6.455 27.017 1.00 44.12 86 ASN A CA 1
ATOM 700 C C . ASN A 1 86 ? -18.403 -6.776 25.513 1.00 44.12 86 ASN A C 1
ATOM 702 O O . ASN A 1 86 ? -17.831 -7.800 25.152 1.00 44.12 86 ASN A O 1
ATOM 706 N N . ILE A 1 87 ? -18.913 -5.935 24.610 1.00 42.03 87 ILE A N 1
ATOM 707 C CA . ILE A 1 87 ? -19.000 -6.273 23.178 1.00 42.03 87 ILE A CA 1
ATOM 708 C C . ILE A 1 87 ? -17.717 -5.885 22.421 1.00 42.03 87 ILE A C 1
ATOM 710 O O . ILE A 1 87 ? -17.201 -6.670 21.623 1.00 42.03 87 ILE A O 1
ATOM 714 N N . ALA A 1 88 ? -17.143 -4.708 22.696 1.00 37.56 88 ALA A N 1
ATOM 715 C CA . ALA A 1 88 ? -15.984 -4.201 21.948 1.00 37.56 88 ALA A CA 1
ATOM 716 C C . ALA A 1 88 ? -14.642 -4.817 22.397 1.00 37.56 88 ALA A C 1
ATOM 718 O O . ALA A 1 88 ? -13.783 -5.106 21.565 1.00 37.56 88 ALA A O 1
ATOM 719 N N . ARG A 1 89 ? -14.454 -5.082 23.703 1.00 37.31 89 ARG A N 1
ATOM 720 C CA . ARG A 1 89 ? -13.202 -5.678 24.218 1.00 37.31 89 ARG A CA 1
ATOM 721 C C . ARG A 1 89 ? -13.098 -7.188 23.994 1.00 37.31 89 ARG A C 1
ATOM 723 O O . ARG A 1 89 ? -11.980 -7.677 23.849 1.00 37.31 89 ARG A O 1
ATOM 730 N N . GLN A 1 90 ? -14.212 -7.921 23.891 1.00 38.06 90 GLN A N 1
ATOM 731 C CA . GLN A 1 90 ? -14.159 -9.349 23.541 1.00 38.06 90 GLN A CA 1
ATOM 732 C C . GLN A 1 90 ? -13.564 -9.586 22.144 1.00 38.06 90 GLN A C 1
ATOM 734 O O . GLN A 1 90 ? -12.853 -10.568 21.953 1.00 38.06 90 GLN A O 1
ATOM 739 N N . HIS A 1 91 ? -13.742 -8.653 21.202 1.00 39.78 91 HIS A N 1
ATOM 740 C CA . HIS A 1 91 ? -13.176 -8.765 19.852 1.00 39.78 91 HIS A CA 1
ATOM 741 C C . HIS A 1 91 ? -11.682 -8.392 19.758 1.00 39.78 91 HIS A C 1
ATOM 743 O O . HIS A 1 91 ? -11.011 -8.792 18.813 1.00 39.78 91 HIS A O 1
ATOM 749 N N . LEU A 1 92 ? -11.126 -7.671 20.740 1.00 40.88 92 LEU A N 1
ATOM 750 C CA . LEU A 1 92 ? -9.701 -7.290 20.779 1.00 40.88 92 LEU A CA 1
ATOM 751 C C . LEU A 1 92 ? -8.806 -8.341 21.453 1.00 40.88 92 LEU A C 1
ATOM 753 O O . LEU A 1 92 ? -7.591 -8.323 21.277 1.00 40.88 92 LEU A O 1
ATOM 757 N N . LYS A 1 93 ? -9.400 -9.288 22.187 1.00 41.31 93 LYS A N 1
ATOM 758 C CA . LYS A 1 93 ? -8.715 -10.457 22.761 1.00 41.31 93 LYS A CA 1
ATOM 759 C C . LYS A 1 93 ? -8.798 -11.684 21.844 1.00 41.31 93 LYS A C 1
ATOM 761 O O . LYS A 1 93 ? -8.793 -12.817 22.315 1.00 41.31 93 LYS A O 1
ATOM 766 N N . VAL A 1 94 ? -8.906 -11.471 20.535 1.00 47.00 94 VAL A N 1
ATOM 767 C CA . VAL A 1 94 ? -8.976 -12.563 19.565 1.00 47.00 94 VAL A CA 1
ATOM 768 C C . VAL A 1 94 ? -7.553 -13.044 19.256 1.00 47.00 94 VAL A C 1
ATOM 770 O O . VAL A 1 94 ? -6.686 -12.293 18.793 1.00 47.00 94 VAL A O 1
ATOM 773 N N . GLU A 1 95 ? -7.282 -14.310 19.580 1.00 53.09 95 GLU A N 1
ATOM 774 C CA . GLU A 1 95 ? -6.019 -14.985 19.250 1.00 53.09 95 GLU A CA 1
ATOM 775 C C . GLU A 1 95 ? -5.829 -15.154 17.736 1.00 53.09 95 GLU A C 1
ATOM 777 O O . GLU A 1 95 ? -4.692 -15.264 17.285 1.00 53.09 95 GLU A O 1
ATOM 782 N N . ASP A 1 96 ? -6.913 -15.121 16.953 1.00 63.19 96 ASP A N 1
ATOM 783 C CA . ASP A 1 96 ? -6.879 -15.320 15.505 1.00 63.19 96 ASP A CA 1
ATOM 784 C C . ASP A 1 96 ? -6.189 -14.146 14.774 1.00 63.19 96 ASP A C 1
ATOM 786 O O . ASP A 1 96 ? -6.714 -13.024 14.759 1.00 63.19 96 ASP A O 1
ATOM 790 N N . PRO A 1 97 ? -5.041 -14.379 14.107 1.00 63.78 97 PRO A N 1
ATOM 791 C CA . PRO A 1 97 ? -4.359 -13.364 13.307 1.00 63.78 97 PRO A CA 1
ATOM 792 C C . PRO A 1 97 ? -5.226 -12.756 12.190 1.00 63.78 97 PRO A C 1
ATOM 794 O O . PRO A 1 97 ? -4.989 -11.616 11.785 1.00 63.78 97 PRO A O 1
ATOM 797 N N . MET A 1 98 ? -6.244 -13.473 11.700 1.00 69.19 98 MET A N 1
ATOM 798 C CA . MET A 1 98 ? -7.163 -12.989 10.660 1.00 69.19 98 MET A CA 1
ATOM 799 C C . MET A 1 98 ? -8.153 -11.931 11.165 1.00 69.19 98 MET A C 1
ATOM 801 O O . MET A 1 98 ? -8.708 -11.183 10.364 1.00 69.19 98 MET A O 1
ATOM 805 N N . MET A 1 99 ? -8.330 -11.816 12.481 1.00 71.38 99 MET A N 1
ATOM 806 C CA . MET A 1 99 ? -9.134 -10.760 13.109 1.00 71.38 99 MET A CA 1
ATOM 807 C C . MET A 1 99 ? -8.293 -9.549 13.533 1.00 71.38 99 MET A C 1
ATOM 809 O O . MET A 1 99 ? -8.831 -8.527 13.948 1.00 71.38 99 MET A O 1
ATOM 813 N N . ARG A 1 100 ? -6.962 -9.627 13.392 1.00 66.56 100 ARG A N 1
ATOM 814 C CA . ARG A 1 100 ? -6.016 -8.543 13.728 1.00 66.56 100 ARG A CA 1
ATOM 815 C C . ARG A 1 100 ? -5.680 -7.633 12.550 1.00 66.56 100 ARG A C 1
ATOM 817 O O . ARG A 1 100 ? -4.896 -6.697 12.690 1.00 66.56 100 ARG A O 1
ATOM 824 N N . CYS A 1 101 ? -6.242 -7.912 11.381 1.00 70.69 101 CYS A N 1
ATOM 825 C CA . CYS A 1 101 ? -6.081 -7.096 10.189 1.00 70.69 101 CYS A CA 1
ATOM 826 C C . CYS A 1 101 ? -7.400 -6.993 9.431 1.00 70.69 101 CYS A C 1
ATOM 828 O O . CYS A 1 101 ? -8.236 -7.894 9.469 1.00 70.69 101 CYS A O 1
ATOM 830 N N . GLY A 1 102 ? -7.580 -5.871 8.746 1.00 77.56 102 GLY A N 1
ATOM 831 C CA . GLY A 1 102 ? -8.792 -5.579 8.003 1.00 77.56 102 GLY A CA 1
ATOM 832 C C . GLY A 1 102 ? -8.632 -4.342 7.135 1.00 77.56 102 GLY A C 1
ATOM 833 O O . GLY A 1 102 ? -7.642 -3.616 7.243 1.00 77.56 102 GLY A O 1
ATOM 834 N N . LEU A 1 103 ? -9.606 -4.118 6.263 1.00 80.06 103 LEU A N 1
ATOM 835 C CA . LEU A 1 103 ? -9.709 -2.910 5.457 1.00 80.06 103 LEU A CA 1
ATOM 836 C C . LEU A 1 103 ? -10.725 -1.976 6.105 1.00 80.06 103 LEU A C 1
ATOM 838 O O . LEU A 1 103 ? -11.866 -2.364 6.354 1.00 80.06 103 LEU A O 1
ATOM 842 N N . ALA A 1 104 ? -10.301 -0.741 6.360 1.00 78.62 104 ALA A N 1
ATOM 843 C CA . ALA A 1 104 ? -11.196 0.335 6.750 1.00 78.62 104 ALA A CA 1
ATOM 844 C C . ALA A 1 104 ? -11.942 0.844 5.509 1.00 78.62 104 ALA A C 1
ATOM 846 O O . ALA A 1 104 ? -11.326 1.229 4.517 1.00 78.62 104 ALA A O 1
ATOM 847 N N . LEU A 1 105 ? -13.267 0.830 5.573 1.00 80.81 105 LEU A N 1
ATOM 848 C CA . LEU A 1 105 ? -14.185 1.312 4.548 1.00 80.81 105 LEU A CA 1
ATOM 849 C C . LEU A 1 105 ? -14.874 2.599 5.025 1.00 80.81 105 LEU A C 1
ATOM 851 O O . LEU A 1 105 ? -14.605 3.122 6.112 1.00 80.81 105 LEU A O 1
ATOM 855 N N . ALA A 1 106 ? -15.782 3.126 4.202 1.00 80.69 106 ALA A N 1
ATOM 856 C CA . ALA A 1 106 ? -16.648 4.222 4.615 1.00 80.69 106 ALA A CA 1
ATOM 857 C C . ALA A 1 106 ? -17.368 3.849 5.921 1.00 80.69 106 ALA A C 1
ATOM 859 O O . ALA A 1 106 ? -17.957 2.777 6.033 1.00 80.69 106 ALA A O 1
ATOM 860 N N . GLY A 1 107 ? -17.276 4.726 6.920 1.00 74.00 107 GLY A N 1
ATOM 861 C CA . GLY A 1 107 ? -17.858 4.480 8.235 1.00 74.00 107 GLY A CA 1
ATOM 862 C C . GLY A 1 107 ? -16.937 3.813 9.260 1.00 74.00 107 GLY A C 1
ATOM 863 O O . GLY A 1 107 ? -17.333 3.733 10.417 1.00 74.00 107 GLY A O 1
ATOM 864 N N . ALA A 1 108 ? -15.707 3.412 8.905 1.00 76.38 108 ALA A N 1
ATOM 865 C CA . ALA A 1 108 ? -14.750 2.838 9.863 1.00 76.38 108 ALA A CA 1
ATOM 866 C C . ALA A 1 108 ? -14.552 3.730 11.098 1.00 76.38 108 ALA A C 1
ATOM 868 O O . ALA A 1 108 ? -14.593 3.249 12.224 1.00 76.38 108 ALA A O 1
ATOM 869 N N . ASN A 1 109 ? -14.392 5.041 10.887 1.00 72.56 109 ASN A N 1
ATOM 870 C CA . ASN A 1 109 ? -14.225 6.005 11.975 1.00 72.56 109 ASN A CA 1
ATOM 871 C C . ASN A 1 109 ? -15.482 6.098 12.848 1.00 72.56 109 ASN A C 1
ATOM 873 O O . ASN A 1 109 ? -15.375 6.107 14.067 1.00 72.56 109 ASN A O 1
ATOM 877 N N . THR A 1 110 ? -16.670 6.126 12.237 1.00 68.38 110 THR A N 1
ATOM 878 C CA . THR A 1 110 ? -17.946 6.152 12.965 1.00 68.38 110 THR A CA 1
ATOM 879 C C . THR A 1 110 ? -18.118 4.888 13.803 1.00 68.38 110 THR A C 1
ATOM 881 O O . THR A 1 110 ? -18.417 4.986 14.987 1.00 68.38 110 THR A O 1
ATOM 884 N N . TRP A 1 111 ? -17.851 3.713 13.224 1.00 68.19 111 TRP A N 1
ATOM 885 C CA . TRP A 1 111 ? -17.945 2.427 13.913 1.00 68.19 111 TRP A CA 1
ATOM 886 C C . TRP A 1 111 ? -16.919 2.280 15.041 1.00 68.19 111 TRP A C 1
ATOM 888 O O . TRP A 1 111 ? -17.276 1.838 16.129 1.00 68.19 111 TRP A O 1
ATOM 898 N N . LEU A 1 112 ? -15.666 2.698 14.822 1.00 64.62 112 LEU A N 1
ATOM 899 C CA . LEU A 1 112 ? -14.616 2.689 15.853 1.00 64.62 112 LEU A CA 1
ATOM 900 C C . LEU A 1 112 ? -14.970 3.568 17.053 1.00 64.62 112 LEU A C 1
ATOM 902 O O . LEU A 1 112 ? -14.571 3.270 18.175 1.00 64.62 112 LEU A O 1
ATOM 906 N N . LEU A 1 113 ? -15.720 4.640 16.811 1.00 65.31 113 LEU A N 1
ATOM 907 C CA . LEU A 1 113 ? -16.235 5.515 17.853 1.00 65.31 113 LEU A CA 1
ATOM 908 C C . LEU A 1 113 ? -17.560 5.002 18.438 1.00 65.31 113 LEU A C 1
ATOM 910 O O . LEU A 1 113 ? -18.098 5.642 19.320 1.00 65.31 113 LEU A O 1
ATOM 914 N N . GLY A 1 114 ? -18.107 3.869 17.987 1.00 63.31 114 GLY A N 1
ATOM 915 C CA . GLY A 1 114 ? -19.386 3.336 18.473 1.00 63.31 114 GLY A CA 1
ATOM 916 C C . GLY A 1 114 ? -20.619 4.095 17.970 1.00 63.31 114 GLY A C 1
ATOM 917 O O . GLY A 1 114 ? -21.691 3.975 18.553 1.00 63.31 114 GLY A O 1
ATOM 918 N N . GLY A 1 115 ? -20.477 4.900 16.916 1.00 62.53 115 GLY A N 1
ATOM 919 C CA . GLY A 1 115 ? -21.600 5.550 16.245 1.00 62.53 115 GLY A CA 1
ATOM 920 C C . GLY A 1 115 ? -22.405 4.580 15.377 1.00 62.53 115 GLY A C 1
ATOM 921 O O . GLY A 1 115 ? -21.889 3.568 14.897 1.00 62.53 115 GLY A O 1
ATOM 922 N N . GLU A 1 116 ? -23.671 4.917 15.140 1.00 70.00 116 GLU A N 1
ATOM 923 C CA . GLU A 1 116 ? -24.534 4.160 14.235 1.00 70.00 116 GLU A CA 1
ATOM 924 C C . GLU A 1 116 ? -24.132 4.394 12.773 1.00 70.00 116 GLU A C 1
ATOM 926 O O . GLU A 1 116 ? -23.890 5.522 12.335 1.00 70.00 116 GLU A O 1
ATOM 931 N N . LEU A 1 117 ? -24.060 3.305 12.011 1.00 69.50 117 LEU A N 1
ATOM 932 C CA . LEU A 1 117 ? -23.880 3.331 10.566 1.00 69.50 117 LEU A CA 1
ATOM 933 C C . LEU A 1 117 ? -25.210 3.010 9.881 1.00 69.50 117 LEU A C 1
ATOM 935 O O . LEU A 1 117 ? -25.978 2.202 10.412 1.00 69.50 117 LEU A O 1
ATOM 939 N N . PRO A 1 118 ? -25.478 3.581 8.692 1.00 73.19 118 PRO A N 1
ATOM 940 C CA . PRO A 1 118 ? -26.579 3.115 7.862 1.00 73.19 118 PRO A CA 1
ATOM 941 C C . PRO A 1 118 ? -26.479 1.592 7.664 1.00 73.19 118 PRO A C 1
ATOM 943 O O . PRO A 1 118 ? -25.359 1.097 7.489 1.00 73.19 118 PRO A O 1
ATOM 946 N N . PRO A 1 119 ? -27.592 0.834 7.661 1.00 72.38 119 PRO A N 1
ATOM 947 C CA . PRO A 1 119 ? -27.563 -0.620 7.481 1.00 72.38 119 PRO A CA 1
ATOM 948 C C . PRO A 1 119 ? -26.756 -1.060 6.250 1.00 72.38 119 PRO A C 1
ATOM 950 O O . PRO A 1 119 ? -26.028 -2.050 6.297 1.00 72.38 119 PRO A O 1
ATOM 953 N N . GLU A 1 120 ? -26.827 -0.281 5.169 1.00 71.69 120 GLU A N 1
ATOM 954 C CA . GLU A 1 120 ? -26.079 -0.469 3.926 1.00 71.69 120 GLU A CA 1
ATOM 955 C C . GLU A 1 120 ? -24.555 -0.262 4.044 1.00 71.69 120 GLU A C 1
ATOM 957 O O . GLU A 1 120 ? -23.806 -0.801 3.231 1.00 71.69 120 GLU A O 1
ATOM 962 N N . ALA A 1 121 ? -24.074 0.478 5.048 1.00 62.12 121 ALA A N 1
ATOM 963 C CA . ALA A 1 121 ? -22.647 0.704 5.307 1.00 62.12 121 ALA A CA 1
ATOM 964 C C . ALA A 1 121 ? -22.017 -0.389 6.198 1.00 62.12 121 ALA A C 1
ATOM 966 O O . ALA A 1 121 ? -20.793 -0.437 6.372 1.00 62.12 121 ALA A O 1
ATOM 967 N N . GLY A 1 122 ? -22.836 -1.286 6.757 1.00 71.44 122 GLY A N 1
ATOM 968 C CA . GLY A 1 122 ? -22.384 -2.376 7.615 1.00 71.44 122 GLY A CA 1
ATOM 969 C C . GLY A 1 122 ? -21.604 -1.876 8.834 1.00 71.44 122 GLY A C 1
ATOM 970 O O . GLY A 1 122 ? -22.052 -0.991 9.555 1.00 71.44 122 GLY A O 1
ATOM 971 N N . LYS A 1 123 ? -20.429 -2.468 9.081 1.00 67.06 123 LYS A N 1
ATOM 972 C CA . LYS A 1 123 ? -19.556 -2.147 10.229 1.00 67.06 123 LYS A CA 1
ATOM 973 C C . LYS A 1 123 ? -18.391 -1.220 9.865 1.00 67.06 123 LYS A C 1
ATOM 975 O O . LYS A 1 123 ? -17.501 -1.010 10.679 1.00 67.06 123 LYS A O 1
ATOM 980 N N . GLY A 1 124 ? -18.328 -0.723 8.627 1.00 75.06 124 GLY A N 1
ATOM 981 C CA . GLY A 1 124 ? -17.245 0.148 8.158 1.00 75.06 124 GLY A CA 1
ATOM 982 C C . GLY A 1 124 ? -15.842 -0.477 8.143 1.00 75.06 124 GLY A C 1
ATOM 983 O O . GLY A 1 124 ? -14.912 0.162 7.672 1.00 75.06 124 GLY A O 1
ATOM 984 N N . ILE A 1 125 ? -15.654 -1.710 8.617 1.00 76.75 125 ILE A N 1
ATOM 985 C CA . ILE A 1 125 ? -14.404 -2.473 8.564 1.00 76.75 125 ILE A CA 1
ATOM 986 C C . ILE A 1 125 ? -14.734 -3.883 8.077 1.00 76.75 125 ILE A C 1
ATOM 988 O O . ILE A 1 125 ? -15.710 -4.480 8.531 1.00 76.75 125 ILE A O 1
ATOM 992 N N . ILE A 1 126 ? -13.912 -4.413 7.170 1.00 81.06 126 ILE A N 1
ATOM 993 C CA . ILE A 1 126 ? -13.921 -5.830 6.785 1.00 81.06 126 ILE A CA 1
ATOM 994 C C . ILE A 1 126 ? -12.636 -6.482 7.292 1.00 81.06 126 ILE A C 1
ATOM 996 O O . ILE A 1 126 ? -11.539 -6.060 6.920 1.00 81.06 126 ILE A O 1
ATOM 1000 N N . PHE A 1 127 ? -12.749 -7.483 8.165 1.00 82.44 127 PHE A N 1
ATOM 1001 C CA . PHE A 1 127 ? -11.579 -8.198 8.675 1.00 82.44 127 PHE A CA 1
ATOM 1002 C C . PHE A 1 127 ? -11.062 -9.202 7.646 1.00 82.44 127 PHE A C 1
ATOM 1004 O O . PHE A 1 127 ? -11.783 -9.612 6.737 1.00 82.44 127 PHE A O 1
ATOM 1011 N N . ALA A 1 128 ? -9.807 -9.634 7.782 1.00 82.62 128 ALA A N 1
ATOM 1012 C CA . ALA A 1 128 ? -9.247 -10.644 6.889 1.00 82.62 128 ALA A CA 1
ATOM 1013 C C . ALA A 1 128 ? -10.020 -11.977 6.970 1.00 82.62 128 ALA A C 1
ATOM 1015 O O . ALA A 1 128 ? -10.115 -12.683 5.969 1.00 82.62 128 ALA A O 1
ATOM 1016 N N . GLN A 1 129 ? -10.618 -12.304 8.121 1.00 82.31 129 GLN A N 1
ATOM 1017 C CA . GLN A 1 129 ? -11.506 -13.464 8.258 1.00 82.31 129 GLN A CA 1
ATOM 1018 C C . GLN A 1 129 ? -12.752 -13.349 7.371 1.00 82.31 129 GLN A C 1
ATOM 1020 O O . GLN A 1 129 ? -13.054 -14.281 6.628 1.00 82.31 129 GLN A O 1
ATOM 1025 N N . ASP A 1 130 ? -13.430 -12.201 7.399 1.00 84.38 130 ASP A N 1
ATOM 1026 C CA . ASP A 1 130 ? -14.600 -11.942 6.554 1.00 84.38 130 ASP A CA 1
ATOM 1027 C C . ASP A 1 130 ? -14.209 -11.935 5.070 1.00 84.38 130 ASP A C 1
ATOM 1029 O O . ASP A 1 130 ? -14.870 -12.538 4.227 1.00 84.38 130 ASP A O 1
ATOM 1033 N N . LEU A 1 131 ? -13.080 -11.292 4.760 1.00 87.12 131 LEU A N 1
ATOM 1034 C CA . LEU A 1 131 ? -12.537 -11.196 3.411 1.00 87.12 131 LEU A CA 1
ATOM 1035 C C . LEU A 1 131 ? -12.183 -12.569 2.825 1.00 87.12 131 LEU A C 1
ATOM 1037 O O . LEU A 1 131 ? -12.316 -12.769 1.627 1.00 87.12 131 LEU A O 1
ATOM 1041 N N . ALA A 1 132 ? -11.754 -13.535 3.634 1.00 87.31 132 ALA A N 1
ATOM 1042 C CA . ALA A 1 132 ? -11.477 -14.882 3.139 1.00 87.31 132 ALA A CA 1
ATOM 1043 C C . ALA A 1 132 ? -12.742 -15.624 2.665 1.00 87.31 132 ALA A C 1
ATOM 1045 O O . ALA A 1 132 ? -12.627 -16.596 1.923 1.00 87.31 132 ALA A O 1
ATOM 1046 N N . GLY A 1 133 ? -13.931 -15.188 3.094 1.00 86.81 133 GLY A N 1
ATOM 1047 C CA . GLY A 1 133 ? -15.212 -15.788 2.724 1.00 86.81 133 GLY A CA 1
ATOM 1048 C C . GLY A 1 133 ? -15.893 -15.163 1.504 1.00 86.81 133 GLY A C 1
ATOM 1049 O O . GLY A 1 133 ? -16.958 -15.643 1.117 1.00 86.81 133 GLY A O 1
ATOM 1050 N N . ILE A 1 134 ? -15.332 -14.104 0.909 1.00 89.12 134 ILE A N 1
ATOM 1051 C CA . ILE A 1 134 ? -15.913 -13.479 -0.288 1.00 89.12 134 ILE A CA 1
ATOM 1052 C C . ILE A 1 134 ? -15.410 -14.142 -1.575 1.00 89.12 134 ILE A C 1
ATOM 1054 O O . ILE A 1 134 ? -14.309 -14.685 -1.618 1.00 89.12 134 ILE A O 1
ATOM 1058 N N . ASP A 1 135 ? -16.211 -14.069 -2.638 1.00 90.06 135 ASP A N 1
ATOM 1059 C CA . ASP A 1 135 ? -15.837 -14.588 -3.955 1.00 90.06 135 ASP A CA 1
ATOM 1060 C C . ASP A 1 135 ? -15.088 -13.525 -4.771 1.00 90.06 135 ASP A C 1
ATOM 1062 O O . ASP A 1 135 ? -15.668 -12.551 -5.259 1.00 90.06 135 ASP A O 1
ATOM 1066 N N . LEU A 1 136 ? -13.778 -13.718 -4.912 1.00 92.94 136 LEU A N 1
ATOM 1067 C CA . LEU A 1 136 ? -12.886 -12.914 -5.739 1.00 92.94 136 LEU A CA 1
ATOM 1068 C C . LEU A 1 136 ? -12.312 -13.702 -6.925 1.00 92.94 136 LEU A C 1
ATOM 1070 O O . LEU A 1 136 ? -11.336 -13.239 -7.511 1.00 92.94 136 LEU A O 1
ATOM 1074 N N . TRP A 1 137 ? -12.910 -14.823 -7.345 1.00 91.25 137 TRP A N 1
ATOM 1075 C CA . TRP A 1 137 ? -12.394 -15.633 -8.464 1.00 91.25 137 TRP A CA 1
ATOM 1076 C C . TRP A 1 137 ? -12.258 -14.868 -9.788 1.00 91.25 137 TRP A C 1
ATOM 1078 O O . TRP A 1 137 ? -11.364 -15.147 -10.583 1.00 91.25 137 TRP A O 1
ATOM 1088 N N . ALA A 1 138 ? -13.115 -13.871 -10.025 1.00 91.56 138 ALA A N 1
ATOM 1089 C CA . ALA A 1 138 ? -13.032 -12.990 -11.196 1.00 91.56 138 ALA A CA 1
ATOM 1090 C C . ALA A 1 138 ? -12.045 -11.811 -11.015 1.00 91.56 138 ALA A C 1
ATOM 1092 O O . ALA A 1 138 ? -11.946 -10.923 -11.871 1.00 91.56 138 ALA A O 1
ATOM 1093 N N . THR A 1 139 ? -11.334 -11.746 -9.887 1.00 91.75 139 THR A N 1
ATOM 1094 C CA . THR A 1 139 ? -10.392 -10.668 -9.572 1.00 91.75 139 THR A CA 1
ATOM 1095 C C . THR A 1 139 ? -8.996 -11.032 -10.047 1.00 91.75 139 THR A C 1
ATOM 1097 O O . THR A 1 139 ? -8.253 -11.763 -9.399 1.00 91.75 139 THR A O 1
ATOM 1100 N N . GLU A 1 140 ? -8.620 -10.459 -11.186 1.00 92.31 140 GLU A N 1
ATOM 1101 C CA . GLU A 1 140 ? -7.316 -10.680 -11.812 1.00 92.31 140 GLU A CA 1
ATOM 1102 C C . GLU A 1 140 ? -6.138 -10.080 -11.025 1.00 92.31 140 GLU A C 1
ATOM 1104 O O . GLU A 1 140 ? -5.044 -10.640 -11.046 1.00 92.31 140 GLU A O 1
ATOM 1109 N N . LEU A 1 141 ? -6.338 -8.939 -10.354 1.00 92.19 141 LEU A N 1
ATOM 1110 C CA . LEU A 1 141 ? -5.267 -8.205 -9.683 1.00 92.19 141 LEU A CA 1
ATOM 1111 C C . LEU A 1 141 ? -5.775 -7.428 -8.462 1.00 92.19 141 LEU A C 1
ATOM 1113 O O . LEU A 1 141 ? -6.694 -6.615 -8.561 1.00 92.19 141 LEU A O 1
ATOM 1117 N N . VAL A 1 142 ? -5.101 -7.620 -7.331 1.00 91.38 142 VAL A N 1
ATOM 1118 C CA . VAL A 1 142 ? -5.250 -6.823 -6.107 1.00 91.38 142 VAL A CA 1
ATOM 1119 C C . VAL A 1 142 ? -3.923 -6.135 -5.801 1.00 91.38 142 VAL A C 1
ATOM 1121 O O . VAL A 1 142 ? -2.878 -6.784 -5.837 1.00 91.38 142 VAL A O 1
ATOM 1124 N N . ILE A 1 143 ? -3.952 -4.840 -5.471 1.00 90.69 143 ILE A N 1
ATOM 1125 C CA . ILE A 1 143 ? -2.760 -4.098 -5.041 1.00 90.69 143 ILE A CA 1
ATOM 1126 C C . ILE A 1 143 ? -2.972 -3.574 -3.622 1.00 90.69 143 ILE A C 1
ATOM 1128 O O . ILE A 1 143 ? -3.845 -2.743 -3.372 1.00 90.69 143 ILE A O 1
ATOM 1132 N N . LEU A 1 144 ? -2.147 -4.046 -2.688 1.00 85.88 144 LEU A N 1
ATOM 1133 C CA . LEU A 1 144 ? -2.184 -3.643 -1.285 1.00 85.88 144 LEU A CA 1
ATOM 1134 C C . LEU A 1 144 ? -0.965 -2.796 -0.943 1.00 85.88 144 LEU A C 1
ATOM 1136 O O . LEU A 1 144 ? 0.170 -3.270 -0.949 1.00 85.88 144 LEU A O 1
ATOM 1140 N N . VAL A 1 145 ? -1.197 -1.542 -0.583 1.00 81.69 145 VAL A N 1
ATOM 1141 C CA . VAL A 1 145 ? -0.132 -0.686 -0.065 1.00 81.69 145 VAL A CA 1
ATOM 1142 C C . VAL A 1 145 ? -0.114 -0.842 1.449 1.00 81.69 145 VAL A C 1
ATOM 1144 O O . VAL A 1 145 ? -1.102 -0.517 2.110 1.00 81.69 145 VAL A O 1
ATOM 1147 N N . ALA A 1 146 ? 0.981 -1.357 2.017 1.00 67.19 146 ALA A N 1
ATOM 1148 C CA . ALA A 1 146 ? 1.079 -1.504 3.464 1.00 67.19 146 ALA A CA 1
ATOM 1149 C C . ALA A 1 146 ? 0.921 -0.142 4.143 1.00 67.19 146 ALA A C 1
ATOM 1151 O O . ALA A 1 146 ? 1.735 0.770 3.976 1.00 67.19 146 ALA A O 1
ATOM 1152 N N . CYS A 1 147 ? -0.140 -0.038 4.936 1.00 61.56 147 CYS A N 1
ATOM 1153 C CA . CYS A 1 147 ? -0.383 1.060 5.849 1.00 61.56 147 CYS A CA 1
ATOM 1154 C C . CYS A 1 147 ? -0.193 0.520 7.270 1.00 61.56 147 CYS A C 1
ATOM 1156 O O . CYS A 1 147 ? -0.899 -0.389 7.698 1.00 61.56 147 CYS A O 1
ATOM 1158 N N . GLU A 1 148 ? 0.775 1.060 8.003 1.00 51.06 148 GLU A N 1
ATOM 1159 C CA . GLU A 1 148 ? 0.964 0.784 9.431 1.00 51.06 148 GLU A CA 1
ATOM 1160 C C . GLU A 1 148 ? -0.092 1.550 10.244 1.00 51.06 148 GLU A C 1
ATOM 1162 O O . GLU A 1 148 ? 0.197 2.596 10.819 1.00 51.06 148 GLU A O 1
ATOM 1167 N N . SER A 1 149 ? -1.340 1.081 10.253 1.00 44.75 149 SER A N 1
ATOM 1168 C CA . SER A 1 149 ? -2.428 1.700 11.032 1.00 44.75 149 SER A CA 1
ATOM 1169 C C . SER A 1 149 ? -2.971 0.789 12.140 1.00 44.75 149 SER A C 1
ATOM 1171 O O . SER A 1 149 ? -4.169 0.783 12.410 1.00 44.75 149 SER A O 1
ATOM 1173 N N . GLY A 1 150 ? -2.104 -0.001 12.780 1.00 40.09 150 GLY A N 1
ATOM 1174 C CA . GLY A 1 150 ? -2.477 -0.884 13.888 1.00 40.09 150 GLY A CA 1
ATOM 1175 C C . GLY A 1 150 ? -2.337 -0.211 15.255 1.00 40.09 150 GLY A C 1
ATOM 1176 O O . GLY A 1 150 ? -1.233 -0.101 15.778 1.00 40.09 150 GLY A O 1
ATOM 1177 N N . LEU A 1 151 ? -3.458 0.201 15.854 1.00 36.19 151 LEU A N 1
ATOM 1178 C CA . LEU A 1 151 ? -3.589 0.440 17.297 1.00 36.19 151 LEU A CA 1
ATOM 1179 C C . LEU A 1 151 ? -3.565 -0.921 18.015 1.00 36.19 151 LEU A C 1
ATOM 1181 O O . LEU A 1 151 ? -4.610 -1.516 18.253 1.00 36.19 151 LEU A O 1
ATOM 1185 N N . GLY A 1 152 ? -2.381 -1.450 18.315 1.00 40.78 152 GLY A N 1
ATOM 1186 C CA . GLY A 1 152 ? -2.237 -2.704 19.056 1.00 40.78 152 GLY A CA 1
ATOM 1187 C C . GLY A 1 152 ? -0.891 -3.376 18.831 1.00 40.78 152 GLY A C 1
ATOM 1188 O O . GLY A 1 152 ? -0.186 -3.062 17.875 1.00 40.78 152 GLY A O 1
ATOM 1189 N N . ASP A 1 153 ? -0.556 -4.303 19.727 1.00 37.25 153 ASP A N 1
ATOM 1190 C CA . ASP A 1 153 ? 0.703 -5.053 19.785 1.00 37.25 153 ASP A CA 1
ATOM 1191 C C . ASP A 1 153 ? 0.781 -6.084 18.636 1.00 37.25 153 ASP A C 1
ATOM 1193 O O . ASP A 1 153 ? 0.722 -7.301 18.816 1.00 37.25 153 ASP A O 1
ATOM 1197 N N . VAL A 1 154 ? 0.797 -5.587 17.399 1.00 46.56 154 VAL A N 1
ATOM 1198 C CA . VAL A 1 154 ? 0.946 -6.391 16.189 1.00 46.56 154 VAL A CA 1
ATOM 1199 C C . VAL A 1 154 ? 2.439 -6.544 15.951 1.00 46.56 154 VAL A C 1
ATOM 1201 O O . VAL A 1 154 ? 3.126 -5.577 15.614 1.00 46.56 154 VAL A O 1
ATOM 1204 N N . LYS A 1 155 ? 2.962 -7.765 16.103 1.00 44.06 155 LYS A N 1
ATOM 1205 C CA . LYS A 1 155 ? 4.327 -8.067 15.662 1.00 44.06 155 LYS A CA 1
ATOM 1206 C C . LYS A 1 155 ? 4.445 -7.685 14.187 1.00 44.06 155 LYS A C 1
ATOM 1208 O O . LYS A 1 155 ? 3.611 -8.082 13.369 1.00 44.06 155 LYS A O 1
ATOM 1213 N N . ALA A 1 156 ? 5.462 -6.889 13.861 1.00 42.47 156 ALA A N 1
ATOM 1214 C CA . ALA A 1 156 ? 5.681 -6.368 12.516 1.00 42.47 156 ALA A CA 1
ATOM 1215 C C . ALA A 1 156 ? 5.543 -7.484 11.461 1.00 42.47 156 ALA A C 1
ATOM 1217 O O . ALA A 1 156 ? 6.271 -8.475 11.489 1.00 42.47 156 ALA A O 1
ATOM 1218 N N . GLY A 1 157 ? 4.577 -7.326 10.552 1.00 48.25 157 GLY A N 1
ATOM 1219 C CA . GLY A 1 157 ? 4.310 -8.254 9.450 1.00 48.25 157 GLY A CA 1
ATOM 1220 C C . GLY A 1 157 ? 3.040 -9.102 9.585 1.00 48.25 157 GLY A C 1
ATOM 1221 O O . GLY A 1 157 ? 2.448 -9.418 8.556 1.00 48.25 157 GLY A O 1
ATOM 1222 N N . GLU A 1 158 ? 2.552 -9.418 10.793 1.00 54.06 158 GLU A N 1
ATOM 1223 C CA . GLU A 1 158 ? 1.406 -10.340 10.974 1.00 54.06 158 GLU A CA 1
ATOM 1224 C C . GLU A 1 158 ? 0.128 -9.859 10.263 1.00 54.06 158 GLU A C 1
ATOM 1226 O O . GLU A 1 158 ? -0.562 -10.655 9.622 1.00 54.06 158 GLU A O 1
ATOM 1231 N N . GLY A 1 159 ? -0.145 -8.550 10.278 1.00 58.91 159 GLY A N 1
ATOM 1232 C CA . GLY A 1 159 ? -1.324 -7.988 9.613 1.00 58.91 159 GLY A CA 1
ATOM 1233 C C . GLY A 1 159 ? -1.277 -8.053 8.079 1.00 58.91 159 GLY A C 1
ATOM 1234 O O . GLY A 1 159 ? -2.288 -8.333 7.436 1.00 58.91 159 GLY A O 1
ATOM 1235 N N . VAL A 1 160 ? -0.098 -7.866 7.475 1.00 61.59 160 VAL A N 1
ATOM 1236 C CA . VAL A 1 160 ? 0.075 -7.954 6.011 1.00 61.59 160 VAL A CA 1
ATOM 1237 C C . VAL A 1 160 ? -0.055 -9.408 5.548 1.00 61.59 160 VAL A C 1
ATOM 1239 O O . VAL A 1 160 ? -0.669 -9.681 4.516 1.00 61.59 160 VAL A O 1
ATOM 1242 N N . PHE A 1 161 ? 0.450 -10.362 6.338 1.00 69.00 161 PHE A N 1
ATOM 1243 C CA . PHE A 1 161 ? 0.289 -11.789 6.054 1.00 69.00 161 PHE A CA 1
ATOM 1244 C C . PHE A 1 161 ? -1.167 -12.260 6.162 1.00 69.00 161 PHE A C 1
ATOM 1246 O O . PHE A 1 161 ? -1.584 -13.099 5.358 1.00 69.00 161 PHE A O 1
ATOM 1253 N N . GLY A 1 162 ? -1.948 -11.715 7.100 1.00 75.75 162 GLY A N 1
ATOM 1254 C CA . GLY A 1 162 ? -3.373 -12.027 7.234 1.00 75.75 162 GLY A CA 1
ATOM 1255 C C . GLY A 1 162 ? -4.191 -11.586 6.017 1.00 75.75 162 GLY A C 1
ATOM 1256 O O . GLY A 1 162 ? -4.894 -12.407 5.427 1.00 75.75 162 GLY A O 1
ATOM 1257 N N . LEU A 1 163 ? -4.021 -10.340 5.557 1.00 82.19 163 LEU A N 1
ATOM 1258 C CA . LEU A 1 163 ? -4.689 -9.849 4.342 1.00 82.19 163 LEU A CA 1
ATOM 1259 C C . LEU A 1 163 ? -4.229 -10.598 3.087 1.00 82.19 163 LEU A C 1
ATOM 1261 O O . LEU A 1 163 ? -5.058 -11.005 2.276 1.00 82.19 163 LEU A O 1
ATOM 1265 N N . ARG A 1 164 ? -2.923 -10.856 2.950 1.00 83.75 164 ARG A N 1
ATOM 1266 C CA . ARG A 1 164 ? -2.379 -11.681 1.861 1.00 83.75 164 ARG A CA 1
ATOM 1267 C C . ARG A 1 164 ? -3.067 -13.043 1.783 1.00 83.75 164 ARG A C 1
ATOM 1269 O O . ARG A 1 164 ? -3.433 -13.479 0.693 1.00 83.75 164 ARG A O 1
ATOM 1276 N N . ARG A 1 165 ? -3.216 -13.723 2.924 1.00 84.19 165 ARG A N 1
ATOM 1277 C CA . ARG A 1 165 ? -3.891 -15.023 2.996 1.00 84.19 165 ARG A CA 1
ATOM 1278 C C . ARG A 1 165 ? -5.362 -14.893 2.624 1.00 84.19 165 ARG A C 1
ATOM 1280 O O . ARG A 1 165 ? -5.830 -15.682 1.817 1.00 84.19 165 ARG A O 1
ATOM 1287 N N . ALA A 1 166 ? -6.062 -13.908 3.176 1.00 88.31 166 ALA A N 1
ATOM 1288 C CA . ALA A 1 166 ? -7.487 -13.722 2.939 1.00 88.31 166 ALA A CA 1
ATOM 1289 C C . ALA A 1 166 ? -7.820 -13.503 1.460 1.00 88.31 166 ALA A C 1
ATOM 1291 O O . ALA A 1 166 ? -8.643 -14.226 0.914 1.00 88.31 166 ALA A O 1
ATOM 1292 N N . PHE A 1 167 ? -7.117 -12.592 0.784 1.00 90.69 167 PHE A N 1
ATOM 1293 C CA . PHE 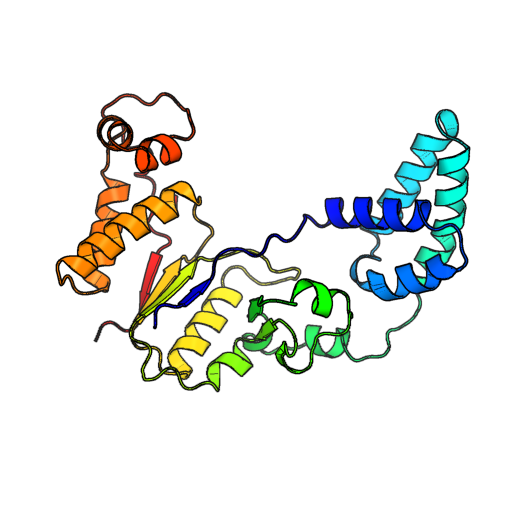A 1 167 ? -7.308 -12.360 -0.651 1.00 90.69 167 PHE A CA 1
ATOM 1294 C C . PHE A 1 167 ? -6.993 -13.597 -1.503 1.00 90.69 167 PHE A C 1
ATOM 1296 O O . PHE A 1 167 ? -7.687 -13.859 -2.483 1.00 90.69 167 PHE A O 1
ATOM 1303 N N . ALA A 1 168 ? -5.969 -14.369 -1.131 1.00 88.56 168 ALA A N 1
ATOM 1304 C CA . ALA A 1 168 ? -5.644 -15.611 -1.826 1.00 88.56 168 ALA A CA 1
ATOM 1305 C C . ALA A 1 168 ? -6.730 -16.683 -1.633 1.00 88.56 168 ALA A C 1
ATOM 1307 O O . ALA A 1 168 ? -7.111 -17.340 -2.595 1.00 88.56 168 ALA A O 1
ATOM 1308 N N . VAL A 1 169 ? -7.247 -16.843 -0.408 1.00 90.75 169 VAL A N 1
ATOM 1309 C CA . VAL A 1 169 ? -8.340 -17.783 -0.097 1.00 90.75 169 VAL A CA 1
ATOM 1310 C C . VAL A 1 169 ? -9.636 -17.381 -0.803 1.00 90.75 169 VAL A C 1
ATOM 1312 O O . VAL A 1 169 ? -10.321 -18.247 -1.336 1.00 90.75 169 VAL A O 1
ATOM 1315 N N . ALA A 1 170 ? -9.916 -16.080 -0.889 1.00 91.44 170 ALA A N 1
ATOM 1316 C CA . ALA A 1 170 ? -11.051 -15.528 -1.624 1.00 91.44 170 ALA A CA 1
ATOM 1317 C C . ALA A 1 170 ? -10.981 -15.766 -3.147 1.00 91.44 170 ALA A C 1
ATOM 1319 O O . ALA A 1 170 ? -11.960 -15.543 -3.852 1.00 91.44 170 ALA A O 1
ATOM 1320 N N . GLY A 1 171 ? -9.837 -16.208 -3.681 1.00 91.56 171 GLY A N 1
ATOM 1321 C CA . GLY A 1 171 ? -9.675 -16.534 -5.100 1.00 91.56 171 GLY A CA 1
ATOM 1322 C C . GLY A 1 171 ? -9.103 -15.408 -5.963 1.00 91.56 171 GLY A C 1
ATOM 1323 O O . GLY A 1 171 ? -9.143 -15.519 -7.186 1.00 91.56 171 GLY A O 1
ATOM 1324 N N . ALA A 1 172 ? -8.541 -14.343 -5.374 1.00 92.75 172 ALA A N 1
ATOM 1325 C CA . ALA A 1 172 ? -7.845 -13.323 -6.157 1.00 92.75 172 ALA A CA 1
ATOM 1326 C C . ALA A 1 172 ? -6.621 -13.930 -6.863 1.00 92.75 172 ALA A C 1
ATOM 1328 O O . ALA A 1 172 ? -5.755 -14.528 -6.218 1.00 92.75 172 ALA A O 1
ATOM 1329 N N . LYS A 1 173 ? -6.537 -13.746 -8.184 1.00 92.62 173 LYS A N 1
ATOM 1330 C CA . LYS A 1 173 ? -5.534 -14.407 -9.025 1.00 92.62 173 LYS A CA 1
ATOM 1331 C C . LYS A 1 173 ? -4.130 -13.914 -8.721 1.00 92.62 173 LYS A C 1
ATOM 1333 O O . LYS A 1 173 ? -3.291 -14.717 -8.337 1.00 92.62 173 LYS A O 1
ATOM 1338 N N . THR A 1 174 ? -3.892 -12.606 -8.830 1.00 93.06 174 THR A N 1
ATOM 1339 C CA . THR A 1 174 ? -2.591 -11.995 -8.539 1.00 93.06 174 THR A CA 1
ATOM 1340 C C . THR A 1 174 ? -2.706 -10.923 -7.457 1.00 93.06 174 THR A C 1
ATOM 1342 O O . THR A 1 174 ? -3.608 -10.087 -7.476 1.00 93.06 174 THR A O 1
ATOM 1345 N N . LEU A 1 175 ? -1.757 -10.912 -6.523 1.00 91.31 175 LEU A N 1
ATOM 1346 C CA . LEU A 1 175 ? -1.615 -9.901 -5.485 1.00 91.31 175 LEU A CA 1
ATOM 1347 C C . LEU A 1 175 ? -0.255 -9.214 -5.607 1.00 91.31 175 LEU A C 1
ATOM 1349 O O . LEU A 1 175 ? 0.782 -9.876 -5.573 1.00 91.31 175 LEU A O 1
ATOM 1353 N N . ILE A 1 176 ? -0.262 -7.887 -5.656 1.00 92.62 176 ILE A N 1
ATOM 1354 C CA . ILE A 1 176 ? 0.920 -7.042 -5.485 1.00 92.62 176 ILE A CA 1
ATOM 1355 C C . ILE A 1 176 ? 0.810 -6.375 -4.119 1.00 92.62 176 ILE A C 1
ATOM 1357 O O . ILE A 1 176 ? -0.231 -5.806 -3.796 1.00 92.62 176 ILE A O 1
ATOM 1361 N N . MET A 1 177 ? 1.852 -6.429 -3.293 1.00 88.75 177 MET A N 1
ATOM 1362 C CA . MET A 1 177 ? 1.818 -5.751 -1.994 1.00 88.75 177 MET A CA 1
ATOM 1363 C C . MET A 1 177 ? 3.178 -5.264 -1.528 1.00 88.75 177 MET A C 1
ATOM 1365 O O . MET A 1 177 ? 4.187 -5.886 -1.852 1.00 88.75 177 MET A O 1
ATOM 1369 N N . SER A 1 178 ? 3.206 -4.195 -0.731 1.00 87.69 178 SER A N 1
ATOM 1370 C CA . SER A 1 178 ? 4.417 -3.786 -0.017 1.00 87.69 178 SER A CA 1
ATOM 1371 C C . SER A 1 178 ? 4.509 -4.464 1.358 1.00 87.69 178 SER A C 1
ATOM 1373 O O . SER A 1 178 ? 3.508 -4.649 2.041 1.00 87.69 178 SER A O 1
ATOM 1375 N N . LEU A 1 179 ? 5.714 -4.860 1.769 1.00 83.19 179 LEU A N 1
ATOM 1376 C CA . LEU A 1 179 ? 5.986 -5.500 3.065 1.00 83.19 179 LEU A CA 1
ATOM 1377 C C . LEU A 1 179 ? 6.151 -4.491 4.212 1.00 83.19 179 LEU A C 1
ATOM 1379 O O . LEU A 1 179 ? 5.963 -4.836 5.375 1.00 83.19 179 LEU A O 1
ATOM 1383 N N . TRP A 1 180 ? 6.509 -3.252 3.882 1.00 80.62 180 TRP A N 1
ATOM 1384 C CA . TRP A 1 180 ? 6.641 -2.124 4.804 1.00 80.62 180 TRP A CA 1
ATOM 1385 C C . TRP A 1 180 ? 6.104 -0.847 4.155 1.00 80.62 180 TRP A C 1
ATOM 1387 O O . TRP A 1 180 ? 5.775 -0.822 2.961 1.00 80.62 180 TRP A O 1
ATOM 1397 N N . LYS A 1 181 ? 6.023 0.227 4.945 1.00 80.12 181 LYS A N 1
ATOM 1398 C CA . LYS A 1 181 ? 5.606 1.545 4.467 1.00 80.12 181 LYS A CA 1
ATOM 1399 C C . LYS A 1 181 ? 6.659 2.148 3.533 1.00 80.12 181 LYS A C 1
ATOM 1401 O O . LYS A 1 181 ? 7.788 2.424 3.944 1.00 80.12 181 LYS A O 1
ATOM 1406 N N . VAL A 1 182 ? 6.255 2.408 2.292 1.00 86.25 182 VAL A N 1
ATOM 1407 C CA . VAL A 1 182 ? 7.048 3.115 1.276 1.00 86.25 182 VAL A CA 1
ATOM 1408 C C . VAL A 1 182 ? 6.511 4.546 1.133 1.00 86.25 182 VAL A C 1
ATOM 1410 O O . VAL A 1 182 ? 5.295 4.741 1.201 1.00 86.25 182 VAL A O 1
ATOM 1413 N N . PRO A 1 183 ? 7.362 5.573 0.938 1.00 87.81 183 PRO A N 1
ATOM 1414 C CA . PRO A 1 183 ? 6.894 6.935 0.699 1.00 87.81 183 PRO A CA 1
ATOM 1415 C C . PRO A 1 183 ? 5.922 7.020 -0.484 1.00 87.81 183 PRO A C 1
ATOM 1417 O O . PRO A 1 183 ? 6.103 6.346 -1.501 1.00 87.81 183 PRO A O 1
ATOM 1420 N N . ALA A 1 184 ? 4.898 7.870 -0.357 1.00 87.12 184 ALA A N 1
ATOM 1421 C CA . ALA A 1 184 ? 3.822 7.975 -1.343 1.00 87.12 184 ALA A CA 1
ATOM 1422 C C . ALA A 1 184 ? 4.342 8.327 -2.746 1.00 87.12 184 ALA A C 1
ATOM 1424 O O . ALA A 1 184 ? 3.941 7.699 -3.716 1.00 87.12 184 ALA A O 1
ATOM 1425 N N . SER A 1 185 ? 5.290 9.261 -2.859 1.00 90.38 185 SER A N 1
ATOM 1426 C CA . SER A 1 185 ? 5.864 9.663 -4.149 1.00 90.38 185 SER A CA 1
ATOM 1427 C C . SER A 1 185 ? 6.606 8.525 -4.861 1.00 90.38 185 SER A C 1
ATOM 1429 O O . SER A 1 185 ? 6.427 8.331 -6.060 1.00 90.38 185 SER A O 1
ATOM 1431 N N . ALA A 1 186 ? 7.379 7.720 -4.126 1.00 91.81 186 ALA A N 1
ATOM 1432 C CA . ALA A 1 186 ? 8.035 6.532 -4.674 1.00 91.81 186 ALA A CA 1
ATOM 1433 C C . ALA A 1 186 ? 7.017 5.446 -5.059 1.00 91.81 186 ALA A C 1
ATOM 1435 O O . ALA A 1 186 ? 7.161 4.807 -6.097 1.00 91.81 186 ALA A O 1
ATOM 1436 N N . THR A 1 187 ? 5.966 5.269 -4.253 1.00 92.12 187 THR A N 1
ATOM 1437 C CA . THR A 1 187 ? 4.864 4.344 -4.557 1.00 92.12 187 THR A CA 1
ATOM 1438 C C . THR A 1 187 ? 4.151 4.733 -5.848 1.00 92.12 187 THR A C 1
ATOM 1440 O O . THR A 1 187 ? 3.930 3.873 -6.693 1.00 92.12 187 THR A O 1
ATOM 1443 N N . ILE A 1 188 ? 3.840 6.021 -6.027 1.00 92.94 188 ILE A N 1
ATOM 14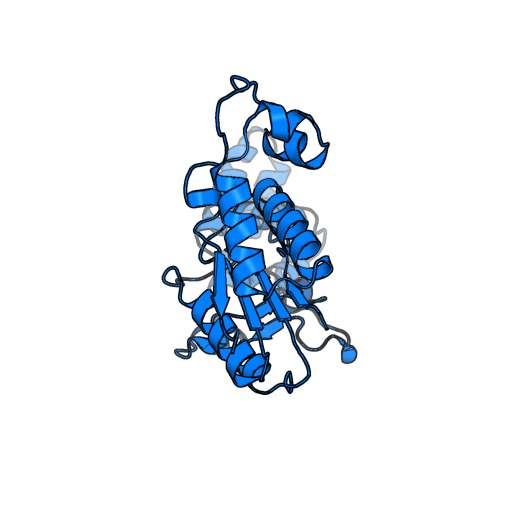44 C CA . ILE A 1 188 ? 3.189 6.532 -7.238 1.00 92.94 188 ILE A CA 1
ATOM 1445 C C . ILE A 1 188 ? 4.073 6.281 -8.460 1.00 92.94 188 ILE A C 1
ATOM 1447 O O . ILE A 1 188 ? 3.586 5.701 -9.418 1.00 92.94 188 ILE A O 1
ATOM 1451 N N . LEU A 1 189 ? 5.367 6.617 -8.411 1.00 95.06 189 LEU A N 1
ATOM 1452 C CA . LEU A 1 189 ? 6.290 6.350 -9.525 1.00 95.06 189 LEU A CA 1
ATOM 1453 C C . LEU A 1 189 ? 6.400 4.863 -9.879 1.00 95.06 189 LEU A C 1
ATOM 1455 O O . LEU A 1 189 ? 6.487 4.507 -11.052 1.00 95.06 189 LEU A O 1
ATOM 1459 N N . LEU A 1 190 ? 6.431 3.992 -8.868 1.00 96.31 190 LEU A N 1
ATOM 1460 C CA . LEU A 1 190 ? 6.500 2.551 -9.090 1.00 96.31 190 LEU A CA 1
ATOM 1461 C C . LEU A 1 190 ? 5.208 2.034 -9.728 1.00 96.31 190 LEU A C 1
ATOM 1463 O O . LEU A 1 190 ? 5.276 1.213 -10.638 1.00 96.31 190 LEU A O 1
ATOM 1467 N N . MET A 1 191 ? 4.051 2.516 -9.270 1.00 95.56 191 MET A N 1
ATOM 1468 C CA . MET A 1 191 ? 2.750 2.102 -9.798 1.00 95.56 191 MET A CA 1
ATOM 1469 C C . MET A 1 191 ? 2.479 2.648 -11.193 1.00 95.56 191 MET A C 1
ATOM 1471 O O . MET A 1 191 ? 1.993 1.901 -12.030 1.00 95.56 191 MET A O 1
ATOM 1475 N N . ASP A 1 192 ? 2.846 3.898 -11.458 1.00 95.56 192 ASP A N 1
ATOM 1476 C CA . ASP A 1 192 ? 2.786 4.522 -12.782 1.00 95.56 192 ASP A CA 1
ATOM 1477 C C . ASP A 1 192 ? 3.542 3.664 -13.805 1.00 95.56 192 ASP A C 1
ATOM 1479 O O . ASP A 1 192 ? 2.960 3.138 -14.751 1.00 95.56 192 ASP A O 1
ATOM 1483 N N . ARG A 1 193 ? 4.808 3.343 -13.503 1.00 97.00 193 ARG A N 1
ATOM 1484 C CA . ARG A 1 193 ? 5.618 2.455 -14.344 1.00 97.00 193 ARG A CA 1
ATOM 1485 C C . ARG A 1 193 ? 5.045 1.038 -14.452 1.00 97.00 193 ARG A C 1
ATOM 1487 O O . ARG A 1 193 ? 5.135 0.415 -15.507 1.00 97.00 193 ARG A O 1
ATOM 1494 N N . PHE A 1 194 ? 4.503 0.499 -13.364 1.00 97.00 194 PHE A N 1
ATOM 1495 C CA . PHE A 1 194 ? 3.896 -0.830 -13.352 1.00 97.00 194 PHE A CA 1
ATOM 1496 C C . PHE A 1 194 ? 2.669 -0.904 -14.269 1.00 97.00 194 PHE A C 1
ATOM 1498 O O . PHE A 1 194 ? 2.586 -1.831 -15.072 1.00 97.00 194 PHE A O 1
ATOM 1505 N N . PHE A 1 195 ? 1.753 0.064 -14.194 1.00 96.12 195 PHE A N 1
ATOM 1506 C CA . PHE A 1 195 ? 0.567 0.106 -15.049 1.00 96.12 195 PHE A CA 1
ATOM 1507 C C . PHE A 1 195 ? 0.929 0.366 -16.514 1.00 96.12 195 PHE A C 1
ATOM 1509 O O . PHE A 1 195 ? 0.447 -0.371 -17.368 1.00 96.12 195 PHE A O 1
ATOM 1516 N N . ASP A 1 196 ? 1.871 1.271 -16.795 1.00 96.94 196 ASP A N 1
ATOM 1517 C CA . ASP A 1 196 ? 2.434 1.473 -18.141 1.00 96.94 196 ASP A CA 1
ATOM 1518 C C . ASP A 1 196 ? 2.977 0.176 -18.759 1.00 96.94 196 ASP A C 1
ATOM 1520 O O . ASP A 1 196 ? 2.920 -0.037 -19.970 1.00 96.94 196 ASP A O 1
ATOM 1524 N N . ASN A 1 197 ? 3.581 -0.680 -17.935 1.00 97.44 197 ASN A N 1
ATOM 1525 C CA . ASN A 1 197 ? 4.106 -1.967 -18.372 1.00 97.44 197 ASN A CA 1
ATOM 1526 C C . ASN A 1 197 ? 2.982 -2.984 -18.617 1.00 97.44 197 ASN A C 1
ATOM 1528 O O . ASN A 1 197 ? 3.067 -3.759 -19.569 1.00 97.44 197 ASN A O 1
ATOM 1532 N N . LEU A 1 198 ? 1.920 -2.967 -17.805 1.00 95.44 198 LEU A N 1
ATOM 1533 C CA . LEU A 1 198 ? 0.734 -3.796 -18.042 1.00 95.44 198 LEU A CA 1
ATOM 1534 C C . LEU A 1 198 ? 0.004 -3.402 -19.332 1.00 95.44 198 LEU A C 1
ATOM 1536 O O . LEU A 1 198 ? -0.445 -4.285 -20.053 1.00 95.44 198 LEU A O 1
ATOM 1540 N N . GLU A 1 199 ? -0.072 -2.108 -19.654 1.00 96.25 199 GLU A N 1
ATOM 1541 C CA . GLU A 1 199 ? -0.644 -1.623 -20.921 1.00 96.25 199 GLU A CA 1
ATOM 1542 C C . GLU A 1 199 ? 0.147 -2.087 -22.152 1.00 96.25 199 GLU A C 1
ATOM 1544 O O . GLU A 1 199 ? -0.387 -2.140 -23.256 1.00 96.25 199 GLU A O 1
ATOM 1549 N N . LYS A 1 200 ? 1.416 -2.464 -21.962 1.00 96.38 200 LYS A N 1
ATOM 1550 C CA . LYS A 1 200 ? 2.299 -3.033 -22.993 1.00 96.38 200 LYS A CA 1
ATOM 1551 C C . LYS A 1 200 ? 2.298 -4.565 -22.981 1.00 96.38 200 LYS A C 1
ATOM 1553 O O . LYS A 1 200 ? 3.270 -5.178 -23.421 1.00 96.38 200 LYS A O 1
ATOM 1558 N N . ASP A 1 201 ? 1.250 -5.173 -22.429 1.00 94.75 201 ASP A N 1
ATOM 1559 C CA . ASP A 1 201 ? 1.052 -6.623 -22.324 1.00 94.75 201 ASP A CA 1
ATOM 1560 C C . ASP A 1 201 ? 2.164 -7.368 -21.554 1.00 94.75 201 ASP A C 1
ATOM 1562 O O . ASP A 1 201 ? 2.355 -8.578 -21.715 1.00 94.75 201 ASP A O 1
ATOM 1566 N N . MET A 1 202 ? 2.916 -6.682 -20.681 1.00 95.31 202 MET A N 1
ATOM 1567 C CA . MET A 1 202 ? 3.878 -7.363 -19.813 1.00 95.31 202 MET A CA 1
ATOM 1568 C C . MET A 1 202 ? 3.151 -8.167 -18.728 1.00 95.31 202 MET A C 1
ATOM 1570 O O . MET A 1 202 ? 2.227 -7.680 -18.078 1.00 95.31 202 MET A O 1
ATOM 1574 N N . GLY A 1 203 ? 3.627 -9.388 -18.458 1.00 94.31 203 GLY A N 1
ATOM 1575 C CA . GLY A 1 203 ? 3.153 -10.185 -17.320 1.00 94.31 203 GLY A CA 1
ATOM 1576 C C . GLY A 1 203 ? 3.382 -9.465 -15.984 1.00 94.31 203 GLY A C 1
ATOM 1577 O O . GLY A 1 203 ? 4.355 -8.725 -15.832 1.00 94.31 203 GLY A O 1
ATOM 1578 N N . ARG A 1 204 ? 2.517 -9.687 -14.988 1.00 94.88 204 ARG A N 1
ATOM 1579 C CA . ARG A 1 204 ? 2.450 -8.866 -13.760 1.00 94.88 204 ARG A CA 1
ATOM 1580 C C . ARG A 1 204 ? 3.744 -8.899 -12.948 1.00 94.88 204 ARG A C 1
ATOM 1582 O O . ARG A 1 204 ? 4.230 -7.853 -12.521 1.00 94.88 204 ARG A O 1
ATOM 1589 N N . SER A 1 205 ? 4.361 -10.066 -12.780 1.00 95.06 205 SER A N 1
ATOM 1590 C CA . SER A 1 205 ? 5.653 -10.173 -12.088 1.00 95.06 205 SER A CA 1
ATOM 1591 C C . SER A 1 205 ? 6.779 -9.496 -12.866 1.00 95.06 205 SER A C 1
ATOM 1593 O O . SER A 1 205 ? 7.661 -8.882 -12.264 1.00 95.06 205 SER A O 1
ATOM 1595 N N . ALA A 1 206 ? 6.755 -9.580 -14.200 1.00 96.44 206 ALA A N 1
ATOM 1596 C CA . ALA A 1 206 ? 7.738 -8.918 -15.053 1.00 96.44 206 ALA A CA 1
ATOM 1597 C C . ALA A 1 206 ? 7.568 -7.391 -15.017 1.00 96.44 206 ALA A C 1
ATOM 1599 O O . ALA A 1 206 ? 8.559 -6.677 -14.866 1.00 96.44 206 ALA A O 1
ATOM 1600 N N . ALA A 1 207 ? 6.327 -6.904 -15.072 1.00 97.69 207 ALA A N 1
ATOM 1601 C CA . ALA A 1 207 ? 5.978 -5.494 -14.952 1.00 97.69 207 ALA A CA 1
ATOM 1602 C C . ALA A 1 207 ? 6.426 -4.915 -13.603 1.00 97.69 207 ALA A C 1
ATOM 1604 O O . ALA A 1 207 ? 7.049 -3.852 -13.574 1.00 97.69 207 ALA A O 1
ATOM 1605 N N . LEU A 1 208 ? 6.187 -5.633 -12.493 1.00 97.56 208 LEU A N 1
ATOM 1606 C CA . LEU A 1 208 ? 6.640 -5.206 -11.164 1.00 97.56 208 LEU A CA 1
ATOM 1607 C C . LEU A 1 208 ? 8.168 -5.154 -11.095 1.00 97.56 208 LEU A C 1
ATOM 1609 O O . LEU A 1 208 ? 8.734 -4.175 -10.611 1.00 97.56 208 LEU A O 1
ATOM 1613 N N . LYS A 1 209 ? 8.845 -6.192 -11.597 1.00 97.81 209 LYS A N 1
ATOM 1614 C CA . LYS A 1 209 ? 10.310 -6.263 -11.596 1.00 97.81 209 LYS A CA 1
ATOM 1615 C C . LYS A 1 209 ? 10.937 -5.137 -12.419 1.00 97.81 209 LYS A C 1
ATOM 1617 O O . LYS A 1 209 ? 11.944 -4.570 -11.995 1.00 97.81 209 LYS A O 1
ATOM 1622 N N . ASP A 1 210 ? 10.363 -4.801 -13.574 1.00 98.50 210 ASP A N 1
ATOM 1623 C CA . ASP A 1 210 ? 10.805 -3.650 -14.368 1.00 98.50 210 ASP A CA 1
ATOM 1624 C C . ASP A 1 210 ? 10.601 -2.338 -13.602 1.00 98.50 210 ASP A C 1
ATOM 1626 O O . ASP A 1 210 ? 11.546 -1.564 -13.471 1.00 98.50 210 ASP A O 1
ATOM 1630 N N . ALA A 1 211 ? 9.433 -2.131 -12.987 1.00 98.25 211 ALA A N 1
ATOM 1631 C CA . ALA A 1 211 ? 9.162 -0.939 -12.184 1.00 98.25 211 ALA A CA 1
ATOM 1632 C C . ALA A 1 211 ? 10.118 -0.795 -10.979 1.00 98.25 211 ALA A C 1
ATOM 1634 O O . ALA A 1 211 ? 10.602 0.299 -10.679 1.00 98.25 211 ALA A O 1
ATOM 1635 N N . GLN A 1 212 ? 10.472 -1.901 -10.318 1.00 98.31 212 GLN A N 1
ATOM 1636 C CA . GLN A 1 212 ? 11.488 -1.913 -9.259 1.00 98.31 212 GLN A CA 1
ATOM 1637 C C . GLN A 1 212 ? 12.880 -1.552 -9.794 1.00 98.31 212 GLN A C 1
ATOM 1639 O O . GLN A 1 212 ? 13.599 -0.762 -9.178 1.00 98.31 212 GLN A O 1
ATOM 1644 N N . ASN A 1 213 ? 13.265 -2.104 -10.948 1.00 98.50 213 ASN A N 1
ATOM 1645 C CA . ASN A 1 213 ? 14.534 -1.780 -11.599 1.00 98.50 213 ASN A CA 1
ATOM 1646 C C . ASN A 1 213 ? 14.589 -0.324 -12.067 1.00 98.50 213 ASN A C 1
ATOM 1648 O O . ASN A 1 213 ? 15.657 0.285 -11.993 1.00 98.50 213 ASN A O 1
ATOM 1652 N N . TYR A 1 214 ? 13.462 0.230 -12.510 1.00 98.12 214 TYR A N 1
ATOM 1653 C CA . TYR A 1 214 ? 13.317 1.635 -12.858 1.00 98.12 214 TYR A CA 1
ATOM 1654 C C . TYR A 1 214 ? 13.614 2.523 -11.644 1.00 98.12 214 TYR A C 1
ATOM 1656 O O . TYR A 1 214 ? 14.567 3.297 -11.695 1.00 98.12 214 TYR A O 1
ATOM 1664 N N . LEU A 1 215 ? 12.931 2.330 -10.507 1.00 97.50 215 LEU A N 1
ATOM 1665 C CA . LEU A 1 215 ? 13.221 3.088 -9.276 1.00 97.50 215 LEU A CA 1
ATOM 1666 C C . LEU A 1 215 ? 14.673 2.929 -8.808 1.00 97.50 215 LEU A C 1
ATOM 1668 O O . LEU A 1 215 ? 15.303 3.892 -8.375 1.00 97.50 215 LEU A O 1
ATOM 1672 N N . LYS A 1 216 ? 15.221 1.713 -8.903 1.00 97.88 216 LYS A N 1
ATOM 1673 C CA . LYS A 1 216 ? 16.603 1.430 -8.505 1.00 97.88 216 LYS A CA 1
ATOM 1674 C C . LYS A 1 216 ? 17.627 2.225 -9.324 1.00 97.88 216 LYS A C 1
ATOM 1676 O O . LYS A 1 216 ? 18.709 2.528 -8.817 1.00 97.88 216 LYS A O 1
ATOM 1681 N N . ASN A 1 217 ? 17.329 2.498 -10.594 1.00 98.06 217 ASN A N 1
ATOM 1682 C CA . ASN A 1 217 ? 18.301 3.025 -11.548 1.00 98.06 217 ASN A CA 1
ATOM 1683 C C . ASN A 1 217 ? 18.055 4.458 -12.000 1.00 98.06 217 ASN A C 1
ATOM 1685 O O . ASN A 1 217 ? 19.016 5.061 -12.473 1.00 98.06 217 ASN A O 1
ATOM 1689 N N . ILE A 1 218 ? 16.841 4.983 -11.839 1.00 97.31 218 ILE A N 1
ATOM 1690 C CA . ILE A 1 218 ? 16.500 6.325 -12.295 1.00 97.31 218 ILE A CA 1
ATOM 1691 C C . ILE A 1 218 ? 17.366 7.383 -11.605 1.00 97.31 218 ILE A C 1
ATOM 1693 O O . ILE A 1 218 ? 17.600 7.358 -10.389 1.00 97.31 218 ILE A O 1
ATOM 1697 N N . THR A 1 219 ? 17.863 8.309 -12.412 1.00 97.69 219 THR A N 1
ATOM 1698 C CA . THR A 1 219 ? 18.719 9.408 -11.984 1.00 97.69 219 THR A CA 1
ATOM 1699 C C . THR A 1 219 ? 17.911 10.629 -11.549 1.00 97.69 219 THR A C 1
ATOM 1701 O O . THR A 1 219 ? 16.743 10.799 -11.902 1.00 97.69 219 THR A O 1
ATOM 1704 N N . ALA A 1 220 ? 18.541 11.526 -10.791 1.00 96.44 220 ALA A N 1
ATOM 1705 C CA . ALA A 1 220 ? 17.934 12.804 -10.431 1.00 96.44 220 ALA A CA 1
ATOM 1706 C C . ALA A 1 220 ? 17.601 13.663 -11.665 1.00 96.44 220 ALA A C 1
ATOM 1708 O O . ALA A 1 220 ? 16.607 14.386 -11.640 1.00 96.44 220 ALA A O 1
ATOM 1709 N N . ARG A 1 221 ? 18.397 13.564 -12.743 1.00 96.50 221 ARG A N 1
ATOM 1710 C CA . ARG A 1 221 ? 18.108 14.219 -14.027 1.00 96.50 221 ARG A CA 1
ATOM 1711 C C . ARG A 1 221 ? 16.788 13.727 -14.611 1.00 96.50 221 ARG A C 1
ATOM 1713 O O . ARG A 1 221 ? 15.913 14.548 -14.848 1.00 96.50 221 ARG A O 1
ATOM 1720 N N . GLU A 1 222 ? 16.652 12.417 -14.799 1.00 96.19 222 GLU A N 1
ATOM 1721 C CA . GLU A 1 222 ? 15.459 11.796 -15.396 1.00 96.19 222 GLU A CA 1
ATOM 1722 C C . GLU A 1 222 ? 14.210 12.046 -14.538 1.00 96.19 222 GLU A C 1
ATOM 1724 O O . GLU A 1 222 ? 13.146 12.375 -15.054 1.00 96.19 222 GLU A O 1
ATOM 1729 N N . LEU A 1 223 ? 14.338 11.991 -13.204 1.00 95.25 223 LEU A N 1
ATOM 1730 C CA . LEU A 1 223 ? 13.251 12.380 -12.298 1.00 95.25 223 LEU A CA 1
ATOM 1731 C C . LEU A 1 223 ? 12.825 13.842 -12.510 1.00 95.25 223 LEU A C 1
ATOM 1733 O O . LEU A 1 223 ? 11.646 14.163 -12.397 1.00 95.25 223 LEU A O 1
ATOM 1737 N N . GLY A 1 224 ? 13.759 14.733 -12.841 1.00 93.94 224 GLY A N 1
ATOM 1738 C CA . GLY A 1 224 ? 13.476 16.141 -13.115 1.00 93.94 224 GLY A CA 1
ATOM 1739 C C . GLY A 1 224 ? 12.668 16.402 -14.393 1.00 93.94 224 GLY A C 1
ATOM 1740 O O . GLY A 1 224 ? 12.166 17.514 -14.558 1.00 93.94 224 GLY A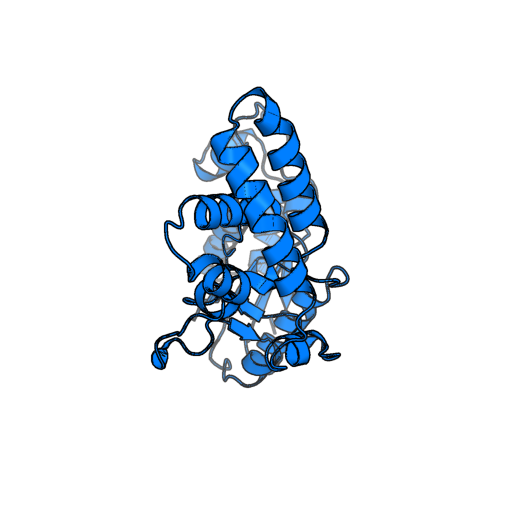 O 1
ATOM 1741 N N . GLU A 1 225 ? 12.515 15.414 -15.279 1.00 94.12 225 GLU A N 1
ATOM 1742 C CA . GLU A 1 225 ? 11.827 15.562 -16.571 1.00 94.12 225 GLU A CA 1
ATOM 1743 C C . GLU A 1 225 ? 10.297 15.462 -16.458 1.00 94.12 225 GLU A C 1
ATOM 1745 O O . GLU A 1 225 ? 9.583 15.936 -17.339 1.00 94.12 225 GLU A O 1
ATOM 1750 N N . SER A 1 226 ? 9.778 14.905 -15.358 1.00 91.88 226 SER A N 1
ATOM 1751 C CA . SER A 1 226 ? 8.338 14.745 -15.116 1.00 91.88 226 SER A CA 1
ATOM 1752 C C . SER A 1 226 ? 7.901 15.382 -13.796 1.00 91.88 226 SER A C 1
ATOM 1754 O O . SER A 1 226 ? 8.669 15.457 -12.837 1.00 91.88 226 SER A O 1
ATOM 1756 N N . GLU A 1 227 ? 6.639 15.809 -13.705 1.00 90.69 227 GLU A N 1
ATOM 1757 C CA . GLU A 1 227 ? 6.083 16.343 -12.451 1.00 90.69 227 GLU A CA 1
ATOM 1758 C C . GLU A 1 227 ? 6.067 15.291 -11.331 1.00 90.69 227 GLU A C 1
ATOM 1760 O O . GLU A 1 227 ? 6.397 15.590 -10.182 1.00 90.69 227 GLU A O 1
ATOM 1765 N N . LEU A 1 228 ? 5.769 14.030 -11.663 1.00 89.00 228 LEU A N 1
ATOM 1766 C CA . LEU A 1 228 ? 5.827 12.920 -10.708 1.00 89.00 228 LEU A CA 1
ATOM 1767 C C . LEU A 1 228 ? 7.246 12.707 -10.164 1.00 89.00 228 LEU A C 1
ATOM 1769 O O . LEU A 1 228 ? 7.428 12.537 -8.956 1.00 89.00 228 LEU A O 1
ATOM 1773 N N . GLY A 1 229 ? 8.257 12.758 -11.033 1.00 91.06 229 GLY A N 1
ATOM 1774 C CA . GLY A 1 229 ? 9.648 12.600 -10.625 1.00 91.06 229 GLY A CA 1
ATOM 1775 C C . GLY A 1 229 ? 10.147 13.769 -9.771 1.00 91.06 229 GLY A C 1
ATOM 1776 O O . GLY A 1 229 ? 10.759 13.537 -8.726 1.00 91.06 229 GLY A O 1
ATOM 1777 N N . LYS A 1 230 ? 9.792 15.016 -10.113 1.00 91.12 230 LYS A N 1
ATOM 1778 C CA . LYS A 1 230 ? 10.079 16.199 -9.278 1.00 91.12 230 LYS A CA 1
ATOM 1779 C C . LYS A 1 230 ? 9.468 16.072 -7.881 1.00 91.12 230 LYS A C 1
ATOM 1781 O O . LYS A 1 230 ? 10.148 16.340 -6.888 1.00 91.12 230 LYS A O 1
ATOM 1786 N N . ASN A 1 231 ? 8.226 15.593 -7.787 1.00 89.12 231 ASN A N 1
ATOM 1787 C CA . ASN A 1 231 ? 7.566 15.332 -6.506 1.00 89.12 231 ASN A CA 1
ATOM 1788 C C . ASN A 1 231 ? 8.308 14.268 -5.679 1.00 89.12 231 ASN A C 1
ATOM 1790 O O . ASN A 1 231 ? 8.400 14.384 -4.455 1.00 89.12 231 ASN A O 1
ATOM 1794 N N . ALA A 1 232 ? 8.896 13.257 -6.323 1.00 88.69 232 ALA A N 1
ATOM 1795 C CA . ALA A 1 232 ? 9.695 12.241 -5.640 1.00 88.69 232 ALA A CA 1
ATOM 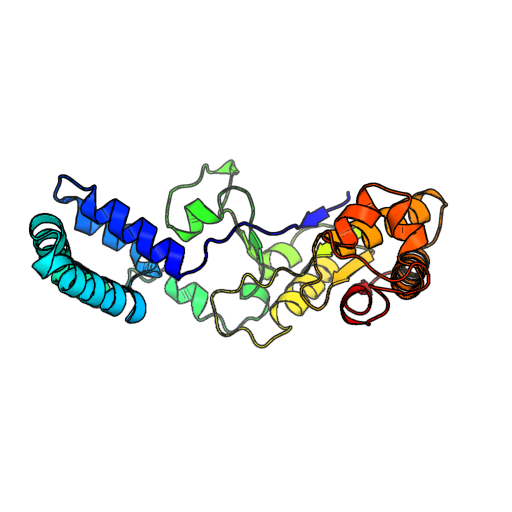1796 C C . ALA A 1 232 ? 11.045 12.746 -5.113 1.00 88.69 232 ALA A C 1
ATOM 1798 O O . ALA A 1 232 ? 11.534 12.217 -4.114 1.00 88.69 232 ALA A O 1
ATOM 1799 N N . LEU A 1 233 ? 11.613 13.799 -5.707 1.00 88.81 233 LEU A N 1
ATOM 1800 C CA . LEU A 1 233 ? 12.809 14.465 -5.179 1.00 88.81 233 LEU A CA 1
ATOM 1801 C C . LEU A 1 233 ? 12.517 15.284 -3.909 1.00 88.81 233 LEU A C 1
ATOM 1803 O O . LEU A 1 233 ? 13.441 15.622 -3.167 1.00 88.81 233 LEU A O 1
ATOM 1807 N N . GLY A 1 234 ? 11.246 15.605 -3.637 1.00 84.38 234 GLY A N 1
ATOM 1808 C CA . GLY A 1 234 ? 10.827 16.300 -2.417 1.00 84.38 234 GLY A CA 1
ATOM 1809 C C . GLY A 1 234 ? 11.482 17.674 -2.243 1.00 84.38 234 GLY A C 1
ATOM 1810 O O . GLY A 1 234 ? 11.818 18.053 -1.123 1.00 84.38 234 GLY A O 1
ATOM 1811 N N . GLY A 1 235 ? 11.745 18.380 -3.349 1.00 80.38 235 GLY A N 1
ATOM 1812 C CA . GLY A 1 235 ? 12.381 19.703 -3.352 1.00 80.38 235 GLY A CA 1
ATOM 1813 C C . GLY A 1 235 ? 13.874 19.717 -2.999 1.00 80.38 235 GLY A C 1
ATOM 1814 O O . GLY A 1 235 ? 14.466 20.790 -2.894 1.00 80.38 235 GLY A O 1
ATOM 1815 N N . LYS A 1 236 ? 14.509 18.554 -2.815 1.00 84.94 236 LYS A N 1
ATOM 1816 C CA . LYS A 1 236 ? 15.950 18.463 -2.556 1.00 84.94 236 LYS A CA 1
ATOM 1817 C C . LYS A 1 236 ? 16.735 18.555 -3.861 1.00 84.94 236 LYS A C 1
ATOM 1819 O O . LYS A 1 236 ? 16.357 17.959 -4.867 1.00 84.94 236 LYS A O 1
ATOM 1824 N N . ASN A 1 237 ? 17.864 19.259 -3.819 1.00 88.62 237 ASN A N 1
ATOM 1825 C CA . ASN A 1 237 ? 18.778 19.334 -4.951 1.00 88.62 237 ASN A CA 1
ATOM 1826 C C . ASN A 1 237 ? 19.757 18.154 -4.909 1.00 88.62 237 ASN A C 1
ATOM 1828 O O . ASN A 1 237 ? 20.565 18.040 -3.986 1.00 88.62 237 ASN A O 1
ATOM 1832 N N . TYR A 1 238 ? 19.665 17.275 -5.899 1.00 92.19 238 TYR A N 1
ATOM 1833 C CA . TYR A 1 238 ? 20.514 16.098 -6.040 1.00 92.19 238 TYR A CA 1
ATOM 1834 C C . TYR A 1 238 ? 21.461 16.283 -7.233 1.00 92.19 238 TYR A C 1
ATOM 1836 O O . TYR A 1 238 ? 21.050 16.854 -8.244 1.00 92.19 238 TYR A O 1
ATOM 1844 N N . PRO A 1 239 ? 22.709 15.776 -7.177 1.00 95.81 239 PRO A N 1
ATOM 1845 C CA . PRO A 1 239 ? 23.564 15.733 -8.359 1.00 95.81 239 PRO A CA 1
ATOM 1846 C C . PRO A 1 239 ? 22.843 15.014 -9.514 1.00 95.81 239 PRO A C 1
ATOM 1848 O O . PRO A 1 239 ? 22.265 13.953 -9.257 1.00 95.81 239 PRO A O 1
ATOM 1851 N N . PRO A 1 240 ? 22.890 15.516 -10.765 1.00 94.50 240 PRO A N 1
ATOM 1852 C CA . PRO A 1 240 ? 22.082 14.985 -11.869 1.00 94.50 240 PRO A CA 1
ATOM 1853 C C . PRO A 1 240 ? 22.211 13.472 -12.095 1.00 94.50 240 PRO A C 1
ATOM 1855 O O . PRO A 1 240 ? 21.209 12.812 -12.338 1.00 94.50 240 PRO A O 1
ATOM 1858 N N . GLU A 1 241 ? 23.419 12.918 -11.953 1.00 96.50 241 GLU A N 1
ATOM 1859 C CA . GLU A 1 241 ? 23.708 11.484 -12.155 1.00 96.50 241 GLU A CA 1
ATOM 1860 C C . GLU A 1 241 ? 23.469 10.615 -10.912 1.00 96.50 241 GLU A C 1
ATOM 1862 O O . GLU A 1 241 ? 23.632 9.394 -10.948 1.00 96.50 241 GLU A O 1
ATOM 1867 N N . SER A 1 242 ? 23.144 11.227 -9.771 1.00 96.50 242 SER A N 1
ATOM 1868 C CA . SER A 1 242 ? 22.839 10.462 -8.564 1.00 96.50 242 SER A CA 1
ATOM 1869 C C . SER A 1 242 ? 21.523 9.705 -8.736 1.00 96.50 242 SER A C 1
ATOM 1871 O O . SER A 1 242 ? 20.673 10.111 -9.525 1.00 96.50 242 SER A O 1
ATOM 1873 N N . LYS A 1 243 ? 21.354 8.611 -7.985 1.00 97.19 243 LYS A N 1
ATOM 1874 C CA . LYS A 1 243 ? 20.159 7.753 -8.006 1.00 97.19 243 LYS A CA 1
ATOM 1875 C C . LYS A 1 243 ? 19.436 7.823 -6.654 1.00 97.19 243 LYS A C 1
ATOM 1877 O O . LYS A 1 243 ? 19.689 6.977 -5.791 1.00 97.19 243 LYS A O 1
ATOM 1882 N N . PRO A 1 244 ? 18.568 8.827 -6.418 1.00 95.00 244 PRO A N 1
ATOM 1883 C CA . PRO A 1 244 ? 18.000 9.096 -5.092 1.00 95.00 244 PRO A CA 1
ATOM 1884 C C . PRO A 1 244 ? 17.144 7.949 -4.539 1.00 95.00 244 PRO A C 1
ATOM 1886 O O . PRO A 1 244 ? 17.033 7.791 -3.324 1.00 95.00 244 PRO A O 1
ATOM 1889 N N . LEU A 1 245 ? 16.570 7.131 -5.428 1.00 95.88 245 LEU A N 1
ATOM 1890 C CA . LEU A 1 245 ? 15.677 6.018 -5.096 1.00 95.88 245 LEU A CA 1
ATOM 1891 C C . LEU A 1 245 ? 16.360 4.637 -5.178 1.00 95.88 245 LEU A C 1
ATOM 1893 O O . LEU A 1 245 ? 15.696 3.610 -5.045 1.00 95.88 245 LEU A O 1
ATOM 1897 N N . ALA A 1 246 ? 17.692 4.588 -5.329 1.00 96.88 246 ALA A N 1
ATOM 1898 C CA . ALA A 1 246 ? 18.437 3.333 -5.476 1.00 96.88 246 ALA A CA 1
ATOM 1899 C C . ALA A 1 246 ? 18.337 2.400 -4.260 1.00 96.88 246 ALA A C 1
ATOM 1901 O O . ALA A 1 246 ? 18.440 1.178 -4.403 1.00 96.88 246 ALA A O 1
ATOM 1902 N N . HIS A 1 247 ? 18.145 2.957 -3.061 1.00 97.00 247 HIS A N 1
ATOM 1903 C CA . HIS A 1 247 ? 18.104 2.177 -1.830 1.00 97.00 247 HIS A CA 1
ATOM 1904 C C . HIS A 1 247 ? 16.902 1.204 -1.820 1.00 97.00 247 HIS A C 1
ATOM 1906 O O . HIS A 1 247 ? 15.779 1.640 -2.086 1.00 97.00 247 HIS A O 1
ATOM 1912 N N . PRO A 1 248 ? 17.084 -0.083 -1.445 1.00 95.81 248 PRO A N 1
ATOM 1913 C CA . PRO A 1 248 ? 16.016 -1.095 -1.444 1.00 95.81 248 PRO A CA 1
ATOM 1914 C C . PRO A 1 248 ? 14.767 -0.731 -0.645 1.00 95.81 248 PRO A C 1
ATOM 1916 O O . PRO A 1 248 ? 13.700 -1.272 -0.902 1.00 95.81 248 PRO A O 1
ATOM 1919 N N . TYR A 1 249 ? 14.873 0.209 0.290 1.00 92.44 249 TYR A N 1
ATOM 1920 C CA . TYR A 1 249 ? 13.728 0.761 1.014 1.00 92.44 249 TYR A CA 1
ATOM 1921 C C . TYR A 1 249 ? 12.569 1.193 0.094 1.00 92.44 249 TYR A C 1
ATOM 1923 O O . TYR A 1 249 ? 11.415 0.961 0.447 1.00 92.44 249 TYR A O 1
ATOM 1931 N N . TYR A 1 250 ? 12.859 1.771 -1.080 1.00 93.56 250 TYR A N 1
ATOM 1932 C CA . TYR A 1 250 ? 11.834 2.329 -1.974 1.00 93.56 250 TYR A CA 1
ATOM 1933 C C . TYR A 1 250 ? 11.152 1.296 -2.881 1.00 93.56 250 TYR A C 1
ATOM 1935 O O . TYR A 1 250 ? 9.996 1.476 -3.252 1.00 93.56 250 TYR A O 1
ATOM 1943 N N . TRP A 1 251 ? 11.852 0.223 -3.249 1.00 95.44 251 TRP A N 1
ATOM 1944 C CA . TRP A 1 251 ? 11.388 -0.729 -4.268 1.00 95.44 251 TRP A CA 1
ATOM 1945 C C . TRP A 1 251 ? 11.362 -2.182 -3.779 1.00 95.44 251 TRP A C 1
ATOM 1947 O O . TRP A 1 251 ? 10.523 -2.964 -4.220 1.00 95.44 251 TRP A O 1
ATOM 1957 N N . GLY A 1 252 ? 12.228 -2.549 -2.835 1.00 94.62 252 GLY A N 1
ATOM 1958 C CA . GLY A 1 252 ? 12.366 -3.909 -2.305 1.00 94.62 252 GLY A CA 1
ATOM 1959 C C . GLY A 1 252 ? 11.218 -4.347 -1.398 1.00 94.62 252 GLY A C 1
ATOM 1960 O O . GLY A 1 252 ? 11.121 -5.525 -1.074 1.00 94.62 252 GLY A O 1
ATOM 1961 N N . ALA A 1 253 ? 10.339 -3.417 -1.013 1.00 90.62 253 ALA A N 1
ATOM 1962 C CA . ALA A 1 253 ? 9.142 -3.726 -0.240 1.00 90.62 253 ALA A CA 1
ATOM 1963 C C . ALA A 1 253 ? 8.137 -4.551 -1.045 1.00 90.62 253 ALA A C 1
ATOM 1965 O O . ALA A 1 253 ? 7.349 -5.282 -0.458 1.00 90.62 253 ALA A O 1
ATOM 1966 N N . TRP A 1 254 ? 8.112 -4.374 -2.366 1.00 93.19 254 TRP A N 1
ATOM 1967 C CA . TRP A 1 254 ? 7.034 -4.866 -3.211 1.00 93.19 254 TRP A CA 1
ATOM 1968 C C . TRP A 1 254 ? 7.241 -6.322 -3.611 1.00 93.19 254 TRP A C 1
ATOM 1970 O O . TRP A 1 254 ? 8.298 -6.699 -4.118 1.00 93.19 254 TRP A O 1
ATOM 1980 N N . ILE A 1 255 ? 6.203 -7.128 -3.422 1.00 91.75 255 ILE A N 1
ATOM 1981 C CA . ILE A 1 255 ? 6.160 -8.536 -3.808 1.00 91.75 255 ILE A CA 1
ATOM 1982 C C . ILE A 1 255 ? 4.958 -8.808 -4.712 1.00 91.75 255 ILE A C 1
ATOM 1984 O O . ILE A 1 255 ? 3.940 -8.123 -4.621 1.00 91.75 255 ILE A O 1
ATOM 1988 N N . CYS A 1 256 ? 5.082 -9.838 -5.547 1.00 92.94 256 CYS A N 1
ATOM 1989 C CA . CYS A 1 256 ? 4.014 -10.382 -6.380 1.00 92.94 256 CYS A CA 1
ATOM 1990 C C . CYS A 1 256 ? 3.707 -11.821 -5.941 1.00 92.94 256 CYS A C 1
ATOM 1992 O O . CYS A 1 256 ? 4.627 -12.619 -5.750 1.00 92.94 256 CYS A O 1
ATOM 1994 N N . GLN A 1 257 ? 2.429 -12.158 -5.781 1.00 89.62 257 GLN A N 1
ATOM 1995 C CA . GLN A 1 257 ? 1.940 -13.517 -5.555 1.00 89.62 257 GLN A CA 1
ATOM 1996 C C . GLN A 1 257 ? 0.867 -13.859 -6.589 1.00 89.62 257 GLN A C 1
ATOM 1998 O O . GLN A 1 257 ? -0.027 -13.054 -6.802 1.00 89.62 257 GLN A O 1
ATOM 2003 N N . GLY A 1 258 ? 0.882 -15.085 -7.124 1.00 83.12 258 GLY A N 1
ATOM 2004 C CA . GLY A 1 258 ? -0.227 -15.604 -7.937 1.00 83.12 258 GLY A CA 1
ATOM 2005 C C . GLY A 1 258 ? -0.143 -15.235 -9.422 1.00 83.12 258 GLY A C 1
ATOM 2006 O O . GLY A 1 258 ? -1.128 -14.874 -10.053 1.00 83.12 258 GLY A O 1
ATOM 2007 N N . ASP A 1 259 ? 1.057 -15.305 -9.986 1.00 69.56 259 ASP A N 1
ATOM 2008 C CA . ASP A 1 259 ? 1.313 -15.088 -11.414 1.00 69.56 259 ASP A CA 1
ATOM 2009 C C . ASP A 1 259 ? 1.700 -16.433 -12.054 1.00 69.56 259 ASP A C 1
ATOM 2011 O O . ASP A 1 259 ? 2.869 -16.672 -12.361 1.00 69.56 259 ASP A O 1
ATOM 2015 N N . LEU A 1 260 ? 0.728 -17.355 -12.102 1.00 52.59 260 LEU A N 1
ATOM 2016 C CA . LEU A 1 260 ? 0.824 -18.665 -12.762 1.00 52.59 260 LEU A CA 1
ATOM 2017 C C . LEU A 1 260 ? 0.055 -18.651 -14.085 1.00 52.59 260 LEU A C 1
ATOM 2019 O O . LEU A 1 260 ? -1.064 -18.083 -14.101 1.00 52.59 260 LEU A O 1
#

Secondary structure (DSSP, 8-state):
-EEEE-------HHHHHHHHHHHHHT--STTHHHHHHHTGGG-SHHHHHHHHHHHHHHTTT-HHHHHHHHHHHHHHHHHHHSPPPTHHHHHHT---GGGS-EEE-TTHHHHHTT----GGGTTSEEEHHHHTTS--TT--EEEE-------S---TTHHHHHHHHHHHHTT-SEEEEESS---HHHHHHHHHHHHHHHTTT--HHHHHHHHHHHHHH--HHHHTTSHHHHHHHTT----TT--TT-STTTTTTEEEE---

Foldseek 3Di:
DEAEADDDPDDDLVVVLVVLLVVQLPDPDPCSLVSCLLVVVSLDPVSLVVLQVVLVVCVVPPVPSSVSSVVCNVSSVVSPPDDDPCDVVVLVPDPDLQSQAWGQAPCCVCLVSVHDDDVVCPSRIDTLVNLLPAACQVAAEYEYEDDPPGPDDDDQQSRVVSNVNSCVSNNHQKYKYFSDHADPLLVCQLVVQLVVCVVVVDQNQRSLVVSLVCLLQDFLQNLVVDPSSVVVCVPDDDDRRDRPRNDCSSRVRIDMDRRD